Protein AF-A0A523VH81-F1 (afdb_monomer_lite)

Secondary structure (DSSP, 8-state):
--HHHHHHHHGGG--SSS-HHHHHHHHHHHHHHTT-EEEEEEEPPPEEEEETTEEEEEEEEEEEEEEEHHHHHHHHHHHHTSS-TTEEEEEEEEEEPPP----TT-------------PPPEEEEEEEEEEEEEPPPTT--S---------HHHHHHHHHHHHHHHHHTT-HHHHHHHHHHHHHH-TT-THHHHHHHHHHHHHHHHHHHTT-HHHHHHHHHHHHHH-TT-HHHHHHHHHHHHHS--------PPPPPPP-----PPPPPP-------

Sequence (277 aa):
ATLEAELLAAQLAFPSEVDSTEVLAHVVATAAVNRVNLRQVQAQEPITTEVGNGTYLVLPYEVEVEGELEALASFLVDLEAGPISTLTLDEISIMALPTPTPDAEATVAANTAPTILVDPVLYRVSLELTVFVRQAEPGDTEPTPGGTSISPAERASQLRELLEEARQEDDWERAISILLVLRQIDPADDTLDDQLLEAYLLQAARRFAASQYDQAAADYRAALALDPDNAEAIAALGSMNALTPTATPRSTRTPTPTPSGAWATPSPWPFYMRVRA

Foldseek 3Di:
DVVVVVVVVVQVPDDDDPRPNNLVVLLVVLCVVLVKAWDDKAWDDWDWDDDPNFIKTKIKIKTKIKDFPVSVVSSVVPSCVDPQVQKDKADKDKAWDPDPPPPPPPDDDDDDPDDPDDDGTMMMIIIMIIGIDTDDDPPPPPVPPPVPVQPLVNVLVVLVVVLVVCVVVLVLVSNLVSLVVNCVSCVPPPVSLVSNLVSLLSVLVVCVVVVVLVVSLVSLVVSCVSPVVPPSSVVSNVVSCVVPVPPPPPPDDPPDDDDDDDDDDDDDDDDDDDDDD

pLDDT: mean 78.36, std 18.77, range [37.56, 98.5]

Radius of gyration: 24.35 Å; chains: 1; bounding box: 70×46×62 Å

Structure (mmCIF, N/CA/C/O backbone):
data_AF-A0A523VH81-F1
#
_entry.id   AF-A0A523VH81-F1
#
loop_
_atom_site.group_PDB
_atom_site.id
_atom_site.type_symbol
_atom_site.label_atom_id
_atom_site.label_alt_id
_atom_site.label_comp_id
_atom_site.label_asym_id
_atom_site.label_entity_id
_atom_site.label_seq_id
_atom_site.pdbx_PDB_ins_code
_atom_site.Cartn_x
_atom_site.Cartn_y
_atom_site.Cartn_z
_atom_site.occupancy
_atom_site.B_iso_or_equiv
_atom_site.auth_seq_id
_atom_site.auth_comp_id
_atom_site.auth_asym_id
_atom_site.auth_atom_id
_atom_site.pdbx_PDB_model_num
ATOM 1 N N . ALA A 1 1 ? -13.552 -8.590 -7.908 1.00 45.53 1 ALA A N 1
ATOM 2 C CA . ALA A 1 1 ? -13.648 -9.611 -8.972 1.00 45.53 1 ALA A CA 1
ATOM 3 C C . ALA A 1 1 ? -13.776 -9.009 -10.379 1.00 45.53 1 ALA A C 1
ATOM 5 O O . ALA A 1 1 ? -13.294 -9.629 -11.309 1.00 45.53 1 ALA A O 1
ATOM 6 N N . THR A 1 2 ? -14.379 -7.827 -10.570 1.00 49.56 2 THR A N 1
ATOM 7 C CA . THR A 1 2 ? -14.478 -7.158 -11.890 1.00 49.56 2 THR A CA 1
ATOM 8 C C . THR A 1 2 ? -13.273 -6.273 -12.235 1.00 49.56 2 THR A C 1
ATOM 10 O O . THR A 1 2 ? -12.800 -6.332 -13.361 1.00 49.56 2 THR A O 1
ATOM 13 N N . LEU A 1 3 ? -12.714 -5.546 -11.260 1.00 37.56 3 LEU A N 1
ATOM 14 C CA . LEU A 1 3 ? -11.592 -4.615 -11.480 1.00 37.56 3 LEU A CA 1
ATOM 15 C C . LEU A 1 3 ? -10.297 -5.313 -11.944 1.00 37.56 3 LEU A C 1
ATOM 17 O O . LEU A 1 3 ? -9.577 -4.818 -12.795 1.00 37.56 3 LEU A O 1
ATOM 21 N N . GLU A 1 4 ? -10.026 -6.497 -11.398 1.00 39.34 4 GLU A N 1
ATOM 22 C CA . GLU A 1 4 ? -8.821 -7.293 -11.669 1.00 39.34 4 GLU A CA 1
ATOM 23 C C . GLU A 1 4 ? -8.806 -7.867 -13.098 1.00 39.34 4 GLU A C 1
ATOM 25 O O . GLU A 1 4 ? -7.764 -7.933 -13.744 1.00 39.34 4 GLU A O 1
ATOM 30 N N . ALA A 1 5 ? -9.984 -8.217 -13.628 1.00 41.03 5 ALA A N 1
ATOM 31 C CA . ALA A 1 5 ? -10.142 -8.681 -15.004 1.00 41.03 5 ALA A CA 1
ATOM 32 C C . ALA A 1 5 ? -10.022 -7.534 -16.026 1.00 41.03 5 ALA A C 1
ATOM 34 O O . ALA A 1 5 ? -9.506 -7.747 -17.122 1.00 41.03 5 ALA A O 1
ATOM 35 N N . GLU A 1 6 ? -10.464 -6.323 -15.671 1.00 42.38 6 GLU A N 1
ATOM 36 C CA . GLU A 1 6 ? -10.280 -5.116 -16.491 1.00 42.38 6 GLU A CA 1
ATOM 37 C C . GLU A 1 6 ? -8.814 -4.649 -16.492 1.00 42.38 6 GLU A C 1
ATOM 39 O O . GLU A 1 6 ? -8.292 -4.273 -17.542 1.00 42.38 6 GLU A O 1
ATOM 44 N N . LEU A 1 7 ? -8.115 -4.797 -15.360 1.00 42.94 7 LEU A N 1
ATOM 45 C CA . LEU A 1 7 ? -6.666 -4.590 -15.233 1.00 42.94 7 LEU A CA 1
ATOM 46 C C . LEU A 1 7 ? -5.870 -5.503 -16.180 1.00 42.94 7 LEU A C 1
ATOM 48 O O . LEU A 1 7 ? -5.008 -5.033 -16.920 1.00 42.94 7 LEU A O 1
ATOM 52 N N . LEU A 1 8 ? -6.215 -6.792 -16.219 1.00 43.09 8 LEU A N 1
ATOM 53 C CA . LEU A 1 8 ? -5.608 -7.784 -17.118 1.00 43.09 8 LEU A CA 1
ATOM 54 C C . LEU A 1 8 ? -5.864 -7.498 -18.607 1.00 43.09 8 LEU A C 1
ATOM 56 O O . LEU A 1 8 ? -5.034 -7.821 -19.455 1.00 43.09 8 LEU A O 1
ATOM 60 N N . ALA A 1 9 ? -7.003 -6.888 -18.945 1.00 44.34 9 ALA A N 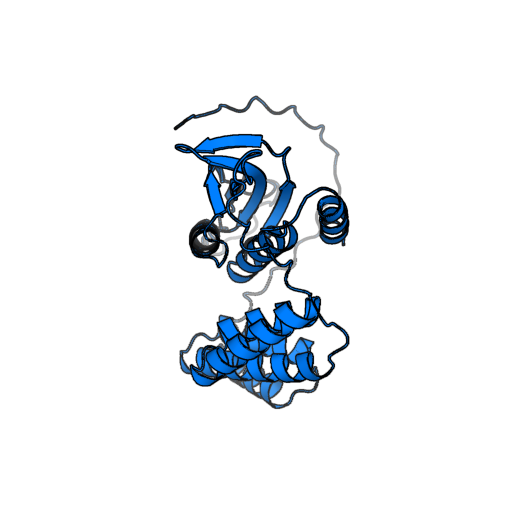1
ATOM 61 C CA . ALA A 1 9 ? -7.310 -6.496 -20.318 1.00 44.34 9 ALA A CA 1
ATOM 62 C C . ALA A 1 9 ? -6.516 -5.252 -20.760 1.00 44.34 9 ALA A C 1
ATOM 64 O O . ALA A 1 9 ? -6.070 -5.194 -21.907 1.00 44.34 9 ALA A O 1
ATOM 65 N N . ALA A 1 10 ? -6.291 -4.293 -19.855 1.00 41.06 10 ALA A N 1
ATOM 66 C CA . ALA A 1 10 ? -5.472 -3.106 -20.112 1.00 41.06 10 ALA A CA 1
ATOM 67 C C . ALA A 1 10 ? -3.975 -3.443 -20.297 1.00 41.06 10 ALA A C 1
ATOM 69 O O . ALA A 1 10 ? -3.299 -2.811 -21.109 1.00 41.06 10 ALA A O 1
ATOM 70 N N . GLN A 1 11 ? -3.482 -4.492 -19.626 1.00 41.00 11 GLN A N 1
ATOM 71 C CA . GLN A 1 11 ? -2.094 -4.980 -19.717 1.00 41.00 11 GLN A CA 1
ATOM 72 C C . GLN A 1 11 ? -1.653 -5.411 -21.124 1.00 41.00 11 GLN A C 1
ATOM 74 O O . GLN A 1 11 ? -0.472 -5.340 -21.452 1.00 41.00 11 GLN A O 1
ATOM 79 N N . LEU A 1 12 ? -2.575 -5.863 -21.977 1.00 40.84 12 LEU A N 1
ATOM 80 C CA . LEU A 1 12 ? -2.236 -6.387 -23.307 1.00 40.84 12 LEU A CA 1
ATOM 81 C C . LEU A 1 12 ? -1.979 -5.294 -24.362 1.00 40.84 12 LEU A C 1
ATOM 83 O O . LEU A 1 12 ? -1.610 -5.628 -25.490 1.00 40.84 12 LEU A O 1
ATOM 87 N N . ALA A 1 13 ? -2.184 -4.013 -24.034 1.00 40.94 13 ALA A N 1
ATOM 88 C CA . ALA A 1 13 ? -2.254 -2.937 -25.021 1.00 40.94 13 ALA A CA 1
ATOM 89 C C . ALA A 1 13 ? -1.017 -2.018 -25.125 1.00 40.94 13 ALA A C 1
ATOM 91 O O . ALA A 1 13 ? -0.975 -1.235 -26.075 1.00 40.94 13 ALA A O 1
ATOM 92 N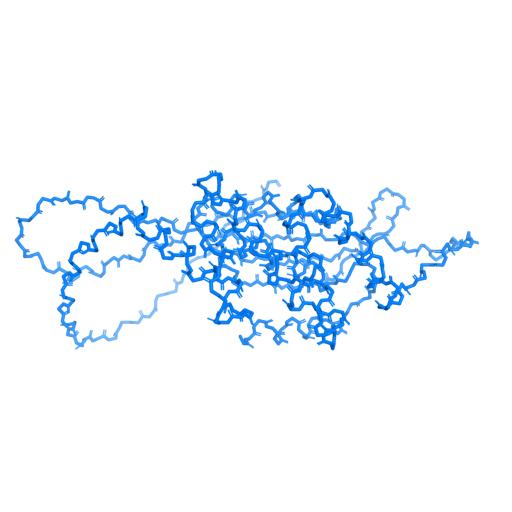 N . PHE A 1 14 ? -0.008 -2.086 -24.238 1.00 42.81 14 PHE A N 1
ATOM 93 C CA . PHE A 1 14 ? 1.003 -1.010 -24.157 1.00 42.81 14 PHE A CA 1
ATOM 94 C C . PHE A 1 14 ? 2.483 -1.449 -24.092 1.00 42.81 14 PHE A C 1
ATOM 96 O O . PHE A 1 14 ? 2.788 -2.479 -23.490 1.00 42.81 14 PHE A O 1
ATOM 103 N N . PRO A 1 15 ? 3.422 -0.685 -24.707 1.00 40.91 15 PRO A N 1
ATOM 104 C CA . PRO A 1 15 ? 4.850 -0.992 -24.715 1.00 40.91 15 PRO A CA 1
ATOM 105 C C . PRO A 1 15 ? 5.602 -0.470 -23.481 1.00 40.91 15 PRO A C 1
ATOM 107 O O . PRO A 1 15 ? 5.220 0.502 -22.836 1.00 40.91 15 PRO A O 1
ATOM 110 N N . SER A 1 16 ? 6.709 -1.158 -23.214 1.00 51.91 16 SER A N 1
ATOM 111 C CA . SER A 1 16 ? 7.554 -1.158 -22.023 1.00 51.91 16 SER A CA 1
ATOM 112 C C . SER A 1 16 ? 8.447 0.074 -21.857 1.00 51.91 16 SER A C 1
ATOM 114 O O . SER A 1 16 ? 9.311 0.304 -22.699 1.00 51.91 16 SER A O 1
ATOM 116 N N . GLU A 1 17 ? 8.307 0.766 -20.725 1.00 52.50 17 GLU A N 1
ATOM 117 C CA . GLU A 1 17 ? 9.435 1.222 -19.883 1.00 52.50 17 GLU A CA 1
ATOM 118 C C . GLU A 1 17 ? 8.931 1.718 -18.514 1.00 52.50 17 GLU A C 1
ATOM 120 O O . GLU A 1 17 ? 9.578 1.471 -17.503 1.00 52.50 17 GLU A O 1
ATOM 125 N N . VAL A 1 18 ? 7.709 2.261 -18.458 1.00 55.28 18 VAL A N 1
ATOM 126 C CA . VAL A 1 18 ? 6.882 2.294 -17.240 1.00 55.28 18 VAL A CA 1
ATOM 127 C C . VAL A 1 18 ? 5.748 1.304 -17.462 1.00 55.28 18 VAL A C 1
ATOM 129 O O . VAL A 1 18 ? 4.919 1.498 -18.352 1.00 55.28 18 VAL A O 1
ATOM 132 N N . ASP A 1 19 ? 5.751 0.194 -16.728 1.00 69.81 19 ASP A N 1
ATOM 133 C CA . ASP A 1 19 ? 4.690 -0.800 -16.854 1.00 69.81 19 ASP A CA 1
ATOM 134 C C . ASP A 1 19 ? 3.388 -0.150 -16.373 1.00 69.81 19 ASP A C 1
ATOM 136 O O . ASP A 1 19 ? 3.299 0.296 -15.231 1.00 69.81 19 ASP A O 1
ATOM 140 N N . SER A 1 20 ? 2.372 -0.069 -17.234 1.00 69.88 20 SER A N 1
ATOM 141 C CA . SER A 1 20 ? 1.024 0.373 -16.839 1.00 69.88 20 SER A CA 1
ATOM 142 C C . SER A 1 20 ? 0.532 -0.347 -15.573 1.00 69.88 20 SER A C 1
ATOM 144 O O . SER A 1 20 ? -0.183 0.236 -14.761 1.00 69.88 20 SER A O 1
ATOM 146 N N . THR A 1 21 ? 1.004 -1.577 -15.345 1.00 72.25 21 THR A N 1
ATOM 147 C CA . THR A 1 21 ? 0.774 -2.349 -14.123 1.00 72.25 21 THR A CA 1
ATOM 148 C C . THR A 1 21 ? 1.324 -1.663 -12.875 1.00 72.25 21 THR A C 1
ATOM 150 O O . THR A 1 21 ? 0.666 -1.684 -11.844 1.00 72.25 21 THR A O 1
ATOM 153 N N . GLU A 1 22 ? 2.493 -1.031 -12.950 1.00 78.81 22 GLU A N 1
ATOM 154 C CA . GLU A 1 22 ? 3.133 -0.348 -11.821 1.00 78.81 22 GLU A CA 1
ATOM 155 C C . GLU A 1 22 ? 2.378 0.928 -11.438 1.00 78.81 22 GLU A C 1
ATOM 157 O O . GLU A 1 22 ? 2.130 1.164 -10.258 1.00 78.81 22 GLU A O 1
ATOM 162 N N . VAL A 1 23 ? 1.910 1.692 -12.433 1.00 85.25 23 VAL A N 1
ATOM 163 C CA . VAL A 1 23 ? 1.041 2.866 -12.224 1.00 85.25 23 VAL A CA 1
ATOM 164 C C . VAL A 1 23 ? -0.263 2.456 -11.555 1.00 85.25 23 VAL A C 1
ATOM 166 O O . VAL A 1 23 ? -0.650 3.032 -10.539 1.00 85.25 23 VAL A O 1
ATOM 169 N N . LEU A 1 24 ? -0.924 1.429 -12.087 1.00 86.19 24 LEU A N 1
ATOM 170 C CA . LEU A 1 24 ? -2.184 0.940 -11.536 1.00 86.19 24 LEU A CA 1
ATOM 171 C C . LEU A 1 24 ? -2.000 0.346 -10.134 1.00 86.19 24 LEU A C 1
ATOM 173 O O . LEU A 1 24 ? -2.801 0.631 -9.245 1.00 86.19 24 LEU A O 1
ATOM 177 N N . ALA A 1 25 ? -0.943 -0.439 -9.917 1.00 84.50 25 ALA A N 1
ATOM 178 C CA . ALA A 1 25 ? -0.620 -1.008 -8.614 1.00 84.50 25 ALA A CA 1
ATOM 179 C C . ALA A 1 25 ? -0.363 0.090 -7.578 1.00 84.50 25 ALA A C 1
ATOM 181 O O . ALA A 1 25 ? -0.883 -0.002 -6.467 1.00 84.50 25 ALA A O 1
ATOM 182 N N . HIS A 1 26 ? 0.360 1.148 -7.958 1.00 88.88 26 HIS A N 1
ATOM 183 C CA . HIS A 1 26 ? 0.592 2.310 -7.103 1.00 88.88 26 HIS A CA 1
ATOM 184 C C . HIS A 1 26 ? -0.718 3.026 -6.755 1.00 88.88 26 HIS A C 1
ATOM 186 O O . HIS A 1 26 ? -1.027 3.179 -5.578 1.00 88.88 26 HIS A O 1
ATOM 192 N N . VAL A 1 27 ? -1.557 3.358 -7.744 1.00 92.25 27 VAL A N 1
ATOM 193 C CA . VAL A 1 27 ? -2.872 3.996 -7.512 1.00 92.25 27 VAL A CA 1
ATOM 194 C C . VAL A 1 27 ? -3.738 3.172 -6.552 1.00 92.25 27 VAL A C 1
ATOM 196 O O . VAL A 1 27 ? -4.328 3.717 -5.616 1.00 92.25 27 VAL A O 1
ATOM 199 N N . VAL A 1 28 ? -3.805 1.853 -6.758 1.00 91.31 28 VAL A N 1
ATOM 200 C CA . VAL A 1 28 ? -4.593 0.936 -5.920 1.00 91.31 28 VAL A CA 1
ATOM 201 C C . VAL A 1 28 ? -4.021 0.844 -4.502 1.00 91.31 28 VAL A C 1
ATOM 203 O O . VAL A 1 28 ? -4.785 0.905 -3.534 1.00 91.31 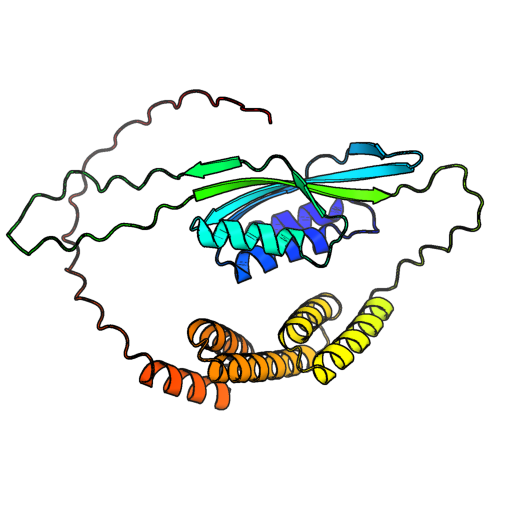28 VAL A O 1
ATOM 206 N N . ALA A 1 29 ? -2.699 0.721 -4.361 1.00 84.19 29 ALA A N 1
ATOM 207 C CA . ALA A 1 29 ? -2.034 0.653 -3.063 1.00 84.19 29 ALA A CA 1
ATOM 208 C C . ALA A 1 29 ? -2.235 1.951 -2.267 1.00 84.19 29 ALA A C 1
ATOM 210 O O . ALA A 1 29 ? -2.674 1.902 -1.114 1.00 84.19 29 ALA A O 1
ATOM 211 N N . THR A 1 30 ? -2.022 3.108 -2.898 1.00 91.06 30 THR A N 1
ATOM 212 C CA . THR A 1 30 ? -2.221 4.420 -2.271 1.00 91.06 30 THR A CA 1
ATOM 213 C C . THR A 1 30 ? -3.676 4.633 -1.863 1.00 91.06 30 THR A C 1
ATOM 215 O O . THR A 1 30 ? -3.939 5.157 -0.776 1.00 91.06 30 THR A O 1
ATOM 218 N N . ALA A 1 31 ? -4.635 4.177 -2.679 1.00 93.19 31 ALA A N 1
ATOM 219 C CA . ALA A 1 31 ? -6.053 4.241 -2.340 1.00 93.19 31 ALA A CA 1
ATOM 220 C C . ALA A 1 31 ? -6.382 3.430 -1.073 1.00 93.19 31 ALA A C 1
ATOM 222 O O . ALA A 1 31 ? -7.083 3.914 -0.179 1.00 93.19 31 ALA A O 1
ATOM 223 N N . ALA A 1 32 ? -5.830 2.217 -0.967 1.00 85.25 32 ALA A N 1
ATOM 224 C CA . ALA A 1 32 ? -6.029 1.339 0.181 1.00 85.25 32 ALA A CA 1
ATOM 225 C C . ALA A 1 32 ? -5.430 1.919 1.475 1.00 85.25 32 ALA A C 1
ATOM 227 O O . ALA A 1 32 ? -6.112 1.935 2.505 1.00 85.25 32 ALA A O 1
ATOM 228 N N . VAL A 1 33 ? -4.198 2.441 1.419 1.00 87.69 33 VAL A N 1
ATOM 229 C CA . VAL A 1 33 ? -3.520 3.078 2.567 1.00 87.69 33 VAL A CA 1
ATOM 230 C C . VAL A 1 33 ? -4.332 4.261 3.095 1.00 87.69 33 VAL A C 1
ATOM 232 O O . VAL A 1 33 ? -4.550 4.380 4.303 1.00 87.69 33 VAL A O 1
ATOM 235 N N . ASN A 1 34 ? -4.863 5.079 2.186 1.00 92.00 34 ASN A N 1
ATOM 236 C CA . ASN A 1 34 ? -5.632 6.275 2.520 1.00 92.00 34 ASN A CA 1
ATOM 237 C C . ASN A 1 34 ? -7.117 6.009 2.800 1.00 92.00 34 ASN A C 1
ATOM 239 O O . ASN A 1 34 ? -7.864 6.944 3.078 1.00 92.00 34 ASN A O 1
ATOM 243 N N . ARG A 1 35 ? -7.561 4.744 2.772 1.00 93.44 35 ARG A N 1
ATOM 244 C CA . ARG A 1 35 ? -8.964 4.343 2.994 1.00 93.44 35 ARG A CA 1
ATOM 245 C C . ARG A 1 35 ? -9.947 5.050 2.050 1.00 93.44 35 ARG A C 1
ATOM 247 O O . ARG A 1 35 ? -11.091 5.313 2.429 1.00 93.44 35 ARG A O 1
ATOM 254 N N . VAL A 1 36 ? -9.518 5.342 0.824 1.00 94.88 36 VAL A N 1
ATOM 255 C CA . VAL A 1 36 ? -10.393 5.867 -0.229 1.00 94.88 36 VAL A CA 1
ATOM 256 C C . VAL A 1 36 ? -10.891 4.717 -1.103 1.00 94.88 36 VAL A C 1
ATOM 258 O O . VAL A 1 36 ? -10.175 3.763 -1.402 1.00 94.88 36 VAL A O 1
ATOM 261 N N . ASN A 1 37 ? -12.156 4.782 -1.502 1.00 90.06 37 ASN A N 1
ATOM 262 C CA . ASN A 1 37 ? -12.775 3.792 -2.369 1.00 90.06 37 ASN A CA 1
ATOM 263 C C . ASN A 1 37 ? -12.486 4.134 -3.825 1.00 90.06 37 ASN A C 1
ATOM 265 O O . ASN A 1 37 ? -13.051 5.081 -4.369 1.00 90.06 37 ASN A O 1
ATOM 269 N N . LEU A 1 38 ? -11.651 3.328 -4.471 1.00 93.62 38 LEU A N 1
ATOM 270 C CA . LEU A 1 38 ? -11.413 3.414 -5.905 1.00 93.62 38 LEU A CA 1
ATOM 271 C C . LEU A 1 38 ? -12.664 2.952 -6.668 1.00 93.62 38 LEU A C 1
ATOM 273 O O . LEU A 1 38 ? -13.097 1.805 -6.537 1.00 93.62 38 LEU A O 1
ATOM 277 N N . ARG A 1 39 ? -13.275 3.858 -7.432 1.00 92.19 39 ARG A N 1
ATOM 278 C CA . ARG A 1 39 ? -14.479 3.593 -8.232 1.00 92.19 39 ARG A CA 1
ATOM 279 C C . ARG A 1 39 ? -14.134 3.132 -9.633 1.00 92.19 39 ARG A C 1
ATOM 281 O O . ARG A 1 39 ? -14.724 2.164 -10.107 1.00 92.19 39 ARG A O 1
ATOM 288 N N . GLN A 1 40 ? -13.200 3.827 -10.265 1.00 90.12 40 GLN A N 1
ATOM 289 C CA . GLN A 1 40 ? -12.829 3.600 -11.650 1.00 90.12 40 GLN A CA 1
ATOM 290 C C . GLN A 1 40 ? -11.371 3.989 -11.851 1.00 90.12 40 GLN A C 1
ATOM 292 O O . GLN A 1 40 ? -10.907 4.983 -11.297 1.00 90.12 40 GLN A O 1
ATOM 297 N N . VAL A 1 41 ? -10.667 3.197 -12.653 1.00 90.88 41 VAL A N 1
ATOM 298 C CA . VAL A 1 41 ? -9.391 3.582 -13.252 1.00 90.88 41 VAL A CA 1
ATOM 299 C C . VAL A 1 41 ? -9.446 3.166 -14.706 1.00 90.88 41 VAL A C 1
ATOM 301 O O . VAL A 1 41 ? -9.598 1.980 -15.001 1.00 90.88 41 VAL A O 1
ATOM 304 N N . GLN A 1 42 ? -9.361 4.131 -15.610 1.00 87.75 42 GLN A N 1
ATOM 305 C CA . GLN A 1 42 ? -9.483 3.891 -17.038 1.00 87.75 42 GLN A CA 1
ATOM 306 C C . GLN A 1 42 ? -8.301 4.503 -17.778 1.00 87.75 42 GLN A C 1
ATOM 308 O O . GLN A 1 42 ? -8.113 5.714 -17.766 1.00 87.75 42 GLN A O 1
ATOM 313 N N . ALA A 1 43 ? -7.519 3.663 -18.455 1.00 85.50 43 ALA A N 1
ATOM 314 C CA . ALA A 1 43 ? -6.502 4.138 -19.383 1.00 85.50 43 ALA A CA 1
ATOM 315 C C . ALA A 1 43 ? -7.167 4.797 -20.603 1.00 85.50 43 ALA A C 1
ATOM 317 O O . ALA A 1 43 ? -8.126 4.258 -21.164 1.00 85.50 43 ALA A O 1
ATOM 318 N N . GLN A 1 44 ? -6.643 5.948 -21.008 1.00 88.94 44 GLN A N 1
ATOM 319 C CA . GLN A 1 44 ? -7.045 6.675 -22.209 1.00 88.94 44 GLN A CA 1
ATOM 320 C C . GLN A 1 44 ? -6.086 6.366 -23.368 1.00 88.94 44 GLN A C 1
ATOM 322 O O . GLN A 1 44 ? -5.047 5.724 -23.191 1.00 88.94 44 GLN A O 1
ATOM 327 N N . GLU A 1 45 ? -6.436 6.804 -24.581 1.00 84.69 45 GLU A N 1
ATOM 328 C CA . GLU A 1 45 ? -5.542 6.652 -25.733 1.00 84.69 45 GLU A CA 1
ATOM 329 C C . GLU A 1 45 ? -4.221 7.407 -25.492 1.00 84.69 45 GLU A C 1
ATOM 331 O O . GLU A 1 45 ? -4.252 8.588 -25.134 1.00 84.69 45 GLU A O 1
ATOM 336 N N . PRO A 1 46 ? -3.056 6.761 -25.701 1.00 84.62 46 PRO A N 1
ATOM 337 C CA . PRO A 1 46 ? -1.775 7.432 -25.582 1.00 84.62 46 PRO A CA 1
ATOM 338 C C . PRO A 1 46 ? -1.672 8.599 -26.552 1.00 84.62 46 PRO A C 1
ATOM 340 O O . PRO A 1 46 ? -2.006 8.475 -27.734 1.00 84.62 46 PRO A O 1
ATOM 343 N N . ILE A 1 47 ? -1.127 9.708 -26.072 1.00 87.69 47 ILE A N 1
ATOM 344 C CA . ILE A 1 47 ? -0.867 10.885 -26.896 1.00 87.69 47 ILE A CA 1
ATOM 345 C C . ILE A 1 47 ? 0.630 11.141 -26.962 1.00 87.69 47 ILE A C 1
ATOM 347 O O . ILE A 1 47 ? 1.355 10.986 -25.987 1.00 87.69 47 ILE A O 1
ATOM 351 N N . THR A 1 48 ? 1.115 11.533 -28.131 1.00 86.19 48 THR A N 1
ATOM 352 C CA . THR A 1 48 ? 2.503 11.962 -28.288 1.00 86.19 48 THR A CA 1
ATOM 353 C C . THR A 1 48 ? 2.574 13.471 -28.106 1.00 86.19 48 THR A C 1
ATOM 355 O O . THR A 1 48 ? 1.821 14.203 -28.748 1.00 86.19 48 THR A O 1
ATOM 358 N N . THR A 1 49 ? 3.473 13.943 -27.248 1.00 82.19 49 THR A N 1
ATOM 359 C CA . THR A 1 49 ? 3.705 15.373 -27.021 1.00 82.19 49 THR A CA 1
ATOM 360 C C . THR A 1 49 ? 5.188 15.709 -27.127 1.00 82.19 49 THR A C 1
ATOM 362 O O . THR A 1 49 ? 6.046 14.890 -26.798 1.00 82.19 49 THR A O 1
ATOM 365 N N . GLU A 1 50 ? 5.500 16.918 -27.581 1.00 80.38 50 GLU A N 1
ATOM 366 C CA . GLU A 1 50 ? 6.868 17.432 -27.609 1.00 80.38 50 GLU A CA 1
ATOM 367 C C . GLU A 1 50 ? 7.108 18.304 -26.372 1.00 80.38 50 GLU A C 1
ATOM 369 O O . GLU A 1 50 ? 6.430 19.313 -26.166 1.00 80.38 50 GLU A O 1
ATOM 374 N N . VAL A 1 51 ? 8.085 17.926 -25.545 1.00 71.75 51 VAL A N 1
ATOM 375 C CA . VAL A 1 51 ? 8.532 18.730 -24.397 1.00 71.75 51 VAL A CA 1
ATOM 376 C C . VAL A 1 51 ? 9.993 19.105 -24.615 1.00 71.75 51 VAL A C 1
ATOM 378 O O . VAL A 1 51 ? 10.899 18.273 -24.527 1.00 71.75 51 VAL A O 1
ATOM 381 N N . GLY A 1 52 ? 10.234 20.380 -24.926 1.00 81.88 52 GLY A N 1
ATOM 382 C CA . GLY A 1 52 ? 11.556 20.854 -25.336 1.00 81.88 52 GLY A CA 1
ATOM 383 C C . GLY A 1 52 ? 11.958 20.263 -26.688 1.00 81.88 52 GLY A C 1
ATOM 384 O O . GLY A 1 52 ? 11.264 20.477 -27.673 1.00 81.88 52 GLY A O 1
ATOM 385 N N . ASN A 1 53 ? 13.070 19.523 -26.718 1.00 77.56 53 ASN A N 1
ATOM 386 C CA . ASN A 1 53 ? 13.560 18.823 -27.914 1.00 77.56 53 ASN A CA 1
ATOM 387 C C . ASN A 1 53 ? 13.274 17.310 -27.864 1.00 77.56 53 ASN A C 1
ATOM 389 O O . ASN A 1 53 ? 13.896 16.560 -28.600 1.00 77.56 53 ASN A O 1
ATOM 393 N N . GLY A 1 54 ? 12.446 16.842 -26.927 1.00 69.50 54 GLY A N 1
ATOM 394 C CA . GLY A 1 54 ? 12.136 15.423 -26.770 1.00 69.50 54 GLY A CA 1
ATOM 395 C C . GLY A 1 54 ? 10.695 15.127 -27.152 1.00 69.50 54 GLY A C 1
ATOM 396 O O . GLY A 1 54 ? 9.787 15.868 -26.774 1.00 69.50 54 GLY A O 1
ATOM 397 N N . THR A 1 55 ? 10.490 14.015 -27.852 1.00 73.75 55 THR A N 1
ATOM 398 C CA . THR A 1 55 ? 9.162 13.436 -28.064 1.00 73.75 55 THR A CA 1
ATOM 399 C C . THR A 1 55 ? 8.837 12.495 -26.906 1.00 73.75 55 THR A C 1
ATOM 401 O O . THR A 1 55 ? 9.626 11.607 -26.578 1.00 73.75 55 THR A O 1
ATOM 404 N N . TYR A 1 56 ? 7.680 12.678 -26.281 1.00 76.06 56 TYR A N 1
ATOM 405 C CA . TYR A 1 56 ? 7.201 11.857 -25.175 1.00 76.06 56 TYR A CA 1
ATOM 406 C C . TYR A 1 56 ? 5.894 11.179 -25.565 1.00 76.06 56 TYR A C 1
ATOM 408 O O . TYR A 1 56 ? 5.000 11.806 -26.130 1.00 76.06 56 TYR A O 1
ATOM 416 N N . LEU A 1 57 ? 5.784 9.896 -25.244 1.00 81.38 57 LEU A N 1
ATOM 417 C CA . LEU A 1 57 ? 4.519 9.192 -25.178 1.00 81.38 57 LEU A CA 1
ATOM 418 C C . LEU A 1 57 ? 3.913 9.455 -23.805 1.00 81.38 57 LEU A C 1
ATOM 420 O O . LEU A 1 57 ? 4.528 9.193 -22.775 1.00 81.38 57 LEU A O 1
ATOM 424 N N . VAL A 1 58 ? 2.710 9.987 -23.808 1.00 85.12 58 VAL A N 1
ATOM 425 C CA . VAL A 1 58 ? 1.953 10.319 -22.618 1.00 85.12 58 VAL A CA 1
ATOM 426 C C . VAL A 1 58 ? 0.835 9.304 -22.482 1.00 85.12 58 VAL A C 1
ATOM 428 O O . VAL A 1 58 ? 0.082 9.091 -23.434 1.00 85.12 58 VAL A O 1
ATOM 431 N N . LEU A 1 59 ? 0.742 8.672 -21.316 1.00 87.38 59 LEU A N 1
ATOM 432 C CA . LEU A 1 59 ? -0.298 7.699 -20.986 1.00 87.38 59 LEU A CA 1
ATOM 433 C C . LEU A 1 59 ? -1.268 8.352 -19.992 1.00 87.38 59 LEU A C 1
ATOM 435 O O . LEU A 1 59 ? -0.914 8.454 -18.814 1.00 87.38 59 LEU A O 1
ATOM 439 N N . PRO A 1 60 ? -2.443 8.829 -20.442 1.00 89.50 60 PRO A N 1
ATOM 440 C CA . PRO A 1 60 ? -3.433 9.414 -19.555 1.00 89.50 60 PRO A CA 1
ATOM 441 C C . PRO A 1 60 ? -4.268 8.309 -18.895 1.00 89.50 60 PRO A C 1
ATOM 443 O O . PRO A 1 60 ? -4.654 7.338 -19.551 1.00 89.50 60 PRO A O 1
ATOM 446 N N . TYR A 1 61 ? -4.599 8.468 -17.618 1.00 91.06 61 TYR A N 1
ATOM 447 C CA . TYR A 1 61 ? -5.552 7.620 -16.907 1.00 91.06 61 TYR A CA 1
ATOM 448 C C . TYR A 1 61 ? -6.601 8.484 -16.228 1.00 91.06 61 TYR A C 1
ATOM 450 O O . TYR A 1 61 ? -6.270 9.414 -15.509 1.00 91.06 61 TYR A O 1
ATOM 458 N N . GLU A 1 62 ? -7.865 8.139 -16.391 1.00 92.94 62 GLU A N 1
ATOM 459 C CA . GLU A 1 62 ? -8.956 8.735 -15.634 1.00 92.94 62 GLU A CA 1
ATOM 460 C C . GLU A 1 62 ? -9.176 7.915 -14.362 1.00 92.94 62 GLU A C 1
ATOM 462 O O . GLU A 1 62 ? -9.422 6.706 -14.428 1.00 92.94 62 GLU A O 1
ATOM 467 N N . VAL A 1 63 ? -9.060 8.558 -13.201 1.00 92.94 63 VAL A N 1
ATOM 468 C CA . VAL A 1 63 ? -9.230 7.914 -11.896 1.00 92.94 63 VAL A CA 1
ATOM 469 C C . VAL A 1 63 ? -10.371 8.564 -11.136 1.00 92.94 63 VAL A C 1
ATOM 471 O O . VAL A 1 63 ? -10.353 9.763 -10.869 1.00 92.94 63 VAL A O 1
ATOM 474 N N . GLU A 1 64 ? -11.346 7.749 -10.736 1.00 94.81 64 GLU A N 1
ATOM 475 C CA . GLU A 1 64 ? -12.402 8.145 -9.811 1.00 94.81 64 GLU A CA 1
ATOM 476 C C . GLU A 1 64 ? -12.197 7.481 -8.447 1.00 94.81 64 GLU A C 1
ATOM 478 O O . GLU A 1 64 ? -12.174 6.251 -8.332 1.00 94.81 64 GLU A O 1
ATOM 483 N N . VAL A 1 65 ? -12.120 8.293 -7.395 1.00 95.50 65 VAL A N 1
ATOM 484 C CA . VAL A 1 65 ? -12.051 7.849 -5.996 1.00 95.50 65 VAL A CA 1
ATOM 485 C C . VAL A 1 65 ? -13.137 8.514 -5.158 1.00 95.50 65 VAL A C 1
ATOM 487 O O . VAL A 1 65 ? -13.573 9.631 -5.434 1.00 95.50 65 VAL A O 1
ATOM 490 N N . GLU A 1 66 ? -13.584 7.835 -4.107 1.00 95.56 66 GLU A N 1
ATOM 491 C CA . GLU A 1 66 ? -14.557 8.354 -3.149 1.00 95.56 66 GLU A CA 1
ATOM 492 C C . GLU A 1 66 ? -14.070 8.190 -1.712 1.00 95.56 66 GLU A C 1
ATOM 494 O O . GLU A 1 66 ? -13.577 7.132 -1.327 1.00 95.56 66 GLU A O 1
ATOM 499 N N . GLY A 1 67 ? -14.255 9.210 -0.882 1.00 92.69 67 GLY A N 1
ATOM 500 C CA . GLY A 1 67 ? -13.820 9.163 0.509 1.00 92.69 67 GLY A CA 1
ATOM 501 C C . GLY A 1 67 ? -14.190 10.409 1.297 1.00 92.69 67 GLY A C 1
ATOM 502 O O . GLY A 1 67 ? -14.879 11.307 0.809 1.00 92.69 67 GLY A O 1
ATOM 503 N N . GLU A 1 68 ? -13.731 10.456 2.542 1.00 92.94 68 GLU A N 1
ATOM 504 C CA . GLU A 1 68 ? -13.747 11.685 3.333 1.00 92.94 68 GLU A CA 1
ATOM 505 C C . GLU A 1 68 ? -12.735 12.686 2.758 1.00 92.94 68 GLU A C 1
ATOM 507 O O . GLU A 1 68 ? -11.715 12.292 2.194 1.00 92.94 68 GLU A O 1
ATOM 512 N N . LEU A 1 69 ? -13.001 13.989 2.898 1.00 91.19 69 LEU A N 1
ATOM 513 C CA . LEU A 1 69 ? -12.158 15.031 2.296 1.00 91.19 69 LEU A CA 1
ATOM 514 C C . LEU A 1 69 ? -10.690 14.940 2.740 1.00 91.19 69 LEU A C 1
ATOM 516 O O . LEU A 1 69 ? -9.793 15.134 1.928 1.00 91.19 69 LEU A O 1
ATOM 520 N N . GLU A 1 70 ? -10.452 14.633 4.015 1.00 89.94 70 GLU A N 1
ATOM 521 C CA . GLU A 1 70 ? -9.103 14.479 4.569 1.00 89.94 70 GLU A CA 1
ATOM 522 C C . GLU A 1 70 ? -8.382 13.263 3.971 1.00 89.94 70 GLU A C 1
ATOM 524 O O . GLU A 1 70 ? -7.251 13.387 3.513 1.00 89.94 70 GLU A O 1
ATOM 529 N N . ALA A 1 71 ? -9.069 12.121 3.872 1.00 90.56 71 ALA A N 1
ATOM 530 C CA . ALA A 1 71 ? -8.545 10.909 3.243 1.00 90.56 71 ALA A CA 1
ATOM 531 C C . ALA A 1 71 ? -8.208 11.118 1.757 1.00 90.56 71 ALA A C 1
ATOM 533 O O . ALA A 1 71 ? -7.182 10.645 1.272 1.00 90.56 71 ALA A O 1
ATOM 534 N N . LEU A 1 72 ? -9.050 11.862 1.037 1.00 92.31 72 LEU A N 1
ATOM 535 C CA . LEU A 1 72 ? -8.816 12.207 -0.365 1.00 92.31 72 LEU A CA 1
ATOM 536 C C . LEU A 1 72 ? -7.625 13.153 -0.536 1.00 92.31 72 LEU A C 1
ATOM 538 O O . LEU A 1 72 ? -6.852 12.982 -1.473 1.00 92.31 72 LEU A O 1
ATOM 542 N N . ALA A 1 73 ? -7.454 14.125 0.362 1.00 91.25 73 ALA A N 1
ATOM 543 C CA . ALA A 1 73 ? -6.297 15.013 0.330 1.00 91.25 73 ALA A CA 1
ATOM 544 C C . ALA A 1 73 ? -4.988 14.234 0.546 1.00 91.25 73 ALA A C 1
ATOM 546 O O . ALA A 1 73 ? -4.047 14.419 -0.223 1.00 91.25 73 ALA A O 1
ATOM 547 N N . SER A 1 74 ? -4.949 13.330 1.531 1.00 91.00 74 SER A N 1
ATOM 548 C CA . SER A 1 74 ? -3.783 12.471 1.776 1.00 91.00 74 SER A CA 1
ATOM 549 C C . SER A 1 74 ? -3.507 11.527 0.605 1.00 91.00 74 SER A C 1
ATOM 551 O O . SER A 1 74 ? -2.368 11.426 0.163 1.00 91.00 74 SER A O 1
ATOM 553 N N . PHE A 1 75 ? -4.555 10.935 0.017 1.00 95.00 75 PHE A N 1
ATOM 554 C CA . PHE A 1 75 ? -4.432 10.115 -1.189 1.00 95.00 75 PHE A CA 1
ATOM 555 C C . PHE A 1 75 ? -3.733 10.857 -2.332 1.00 95.00 75 PHE A C 1
ATOM 557 O O . PHE A 1 75 ? -2.833 10.294 -2.942 1.00 95.00 75 PHE A O 1
ATOM 564 N N . LEU A 1 76 ? -4.110 12.109 -2.614 1.00 93.81 76 LEU A N 1
ATOM 565 C CA . LEU A 1 76 ? -3.488 12.891 -3.689 1.00 93.81 76 LEU A CA 1
ATOM 566 C C . LEU A 1 76 ? -2.007 13.176 -3.409 1.00 93.81 76 LEU A C 1
ATOM 568 O O . LEU A 1 76 ? -1.180 13.017 -4.303 1.00 93.81 76 LEU A O 1
ATOM 572 N N . VAL A 1 77 ? -1.674 13.550 -2.170 1.00 91.81 77 VAL A N 1
ATOM 573 C CA . VAL A 1 77 ? -0.287 13.823 -1.761 1.00 91.81 77 VAL A CA 1
ATOM 574 C C . VAL A 1 77 ? 0.579 12.571 -1.891 1.00 91.81 77 VAL A C 1
ATOM 576 O O . VAL A 1 77 ? 1.651 12.632 -2.488 1.00 91.81 77 VAL A O 1
ATOM 579 N N . ASP A 1 78 ? 0.109 11.431 -1.386 1.00 88.69 78 ASP A N 1
ATOM 580 C CA . ASP A 1 78 ? 0.850 10.168 -1.442 1.00 88.69 78 ASP A CA 1
ATOM 581 C C . ASP A 1 78 ? 0.940 9.614 -2.871 1.00 88.69 78 ASP A C 1
ATOM 583 O O . ASP A 1 78 ? 1.901 8.926 -3.227 1.00 88.69 78 ASP A O 1
ATOM 587 N N . LEU A 1 79 ? -0.061 9.904 -3.709 1.00 92.62 79 LEU A N 1
ATOM 588 C CA . LEU A 1 79 ? -0.066 9.479 -5.102 1.00 92.62 79 LEU A CA 1
ATOM 589 C C . LEU A 1 79 ? 1.019 10.213 -5.895 1.00 92.62 79 LEU A C 1
ATOM 591 O O . LEU A 1 79 ? 1.760 9.561 -6.630 1.00 92.62 79 LEU A O 1
ATOM 595 N N . GLU A 1 80 ? 1.149 11.527 -5.688 1.00 89.81 80 GLU A N 1
ATOM 596 C CA . GLU A 1 80 ? 2.183 12.374 -6.298 1.00 89.81 80 GLU A CA 1
ATOM 597 C C . GLU A 1 80 ? 3.583 12.112 -5.717 1.00 89.81 80 GLU A C 1
ATOM 599 O O . GLU A 1 80 ? 4.565 12.084 -6.455 1.00 89.81 80 GLU A O 1
ATOM 604 N N . ALA A 1 81 ? 3.689 11.864 -4.408 1.00 85.31 81 ALA A N 1
ATOM 605 C CA . ALA A 1 81 ? 4.956 11.566 -3.730 1.00 85.31 81 ALA A CA 1
ATOM 606 C C . ALA A 1 81 ? 5.467 10.127 -3.955 1.00 85.31 81 ALA A C 1
ATOM 608 O O . ALA A 1 81 ? 6.486 9.734 -3.382 1.00 85.31 81 ALA A O 1
ATOM 609 N N . GLY A 1 82 ? 4.749 9.333 -4.751 1.00 83.06 82 GLY A N 1
ATOM 610 C CA . GLY A 1 82 ? 5.026 7.924 -4.988 1.00 83.06 82 GLY A CA 1
ATOM 611 C C . GLY A 1 82 ? 6.331 7.621 -5.738 1.00 83.06 82 GLY A C 1
ATOM 612 O O . GLY A 1 82 ? 7.062 8.517 -6.158 1.00 83.06 82 GLY A O 1
ATOM 613 N N . PRO A 1 83 ? 6.623 6.328 -5.972 1.00 78.62 83 PRO A N 1
ATOM 614 C CA . PRO A 1 83 ? 7.852 5.892 -6.637 1.00 78.62 83 PRO A CA 1
ATOM 615 C C . PRO A 1 83 ? 7.898 6.255 -8.133 1.00 78.62 83 PRO A C 1
ATOM 617 O O . PRO A 1 83 ? 8.959 6.188 -8.754 1.00 78.62 83 PRO A O 1
ATOM 620 N N . ILE A 1 84 ? 6.765 6.650 -8.723 1.00 81.12 84 ILE A N 1
ATOM 621 C CA . ILE A 1 84 ? 6.637 6.955 -10.150 1.00 81.12 84 ILE A CA 1
ATOM 622 C C . ILE A 1 84 ? 6.836 8.457 -10.356 1.00 81.12 84 ILE A C 1
ATOM 624 O O . ILE A 1 84 ? 5.886 9.223 -10.452 1.00 81.12 84 ILE A O 1
ATOM 628 N N . SER A 1 85 ? 8.092 8.882 -10.456 1.00 72.94 85 SER A N 1
ATOM 629 C CA . SER A 1 85 ? 8.465 10.300 -10.598 1.00 72.94 85 SER A CA 1
ATOM 630 C C . SER A 1 85 ? 7.966 10.977 -11.883 1.00 72.94 85 SER A C 1
ATOM 632 O O . SER A 1 85 ? 7.984 12.201 -11.985 1.00 72.94 85 SER A O 1
ATOM 634 N N . THR A 1 86 ? 7.533 10.194 -12.874 1.00 79.56 86 THR A N 1
ATOM 635 C CA . THR A 1 86 ? 6.941 10.676 -14.132 1.00 79.56 86 THR A CA 1
ATOM 636 C C . THR A 1 86 ? 5.420 10.790 -14.080 1.00 79.56 86 THR A C 1
ATOM 638 O O . THR A 1 86 ? 4.823 11.172 -15.087 1.00 79.56 86 THR A O 1
ATOM 641 N N . LEU A 1 87 ? 4.794 10.398 -12.967 1.00 85.62 87 LEU A N 1
ATOM 642 C CA . LEU A 1 87 ? 3.361 10.528 -12.748 1.00 85.62 87 LEU A CA 1
ATOM 643 C C . LEU A 1 87 ? 3.058 11.962 -12.327 1.00 85.62 87 LEU A C 1
ATOM 645 O O . LEU A 1 87 ? 3.686 12.516 -11.430 1.00 85.62 87 LEU A O 1
ATOM 649 N N . THR A 1 88 ? 2.074 12.551 -12.984 1.00 86.69 88 THR A N 1
ATOM 650 C CA . THR A 1 88 ? 1.586 13.897 -12.687 1.00 86.69 88 THR A CA 1
ATOM 651 C C . THR A 1 88 ? 0.072 13.860 -12.537 1.00 86.69 88 THR A C 1
ATOM 653 O O . THR A 1 88 ? -0.595 13.035 -13.166 1.00 86.69 88 THR A O 1
ATOM 656 N N . LEU A 1 89 ? -0.449 14.706 -11.647 1.00 90.88 89 LEU A N 1
ATOM 657 C CA . LEU A 1 89 ? -1.878 14.859 -11.390 1.00 90.88 89 LEU A CA 1
ATOM 658 C C . LEU A 1 89 ? -2.394 16.073 -12.162 1.00 90.88 89 LEU A C 1
ATOM 660 O O . LEU A 1 89 ? -2.026 17.206 -11.852 1.00 90.88 89 LEU A O 1
ATOM 664 N N . ASP A 1 90 ? -3.280 15.833 -13.117 1.00 90.44 90 ASP A N 1
ATOM 665 C CA . ASP A 1 90 ? -3.929 16.849 -13.935 1.00 90.44 90 ASP A CA 1
ATOM 666 C C . ASP A 1 90 ? -5.451 16.871 -13.690 1.00 90.44 90 ASP A C 1
ATOM 668 O O . ASP A 1 90 ? -6.051 15.924 -13.178 1.00 90.44 90 ASP A O 1
ATOM 672 N N . GLU A 1 91 ? -6.075 18.008 -14.019 1.00 89.56 91 GLU A N 1
ATOM 673 C CA . GLU A 1 91 ? -7.533 18.235 -14.008 1.00 89.56 91 GLU A CA 1
ATOM 674 C C . GLU A 1 91 ? -8.301 17.633 -12.803 1.00 89.56 91 GLU A C 1
ATOM 676 O O . GLU A 1 91 ? -9.309 16.947 -12.954 1.00 89.56 91 GLU A O 1
ATOM 681 N N . ILE A 1 92 ? -7.868 17.934 -11.572 1.00 92.44 92 ILE A N 1
ATOM 682 C CA . ILE A 1 92 ? -8.535 17.436 -10.355 1.00 92.44 92 ILE A CA 1
ATOM 683 C C . ILE A 1 92 ? -9.912 18.100 -10.173 1.00 92.44 92 ILE A C 1
ATOM 685 O O . ILE A 1 92 ? -10.023 19.311 -9.954 1.00 92.44 92 ILE A O 1
ATOM 689 N N . SER A 1 93 ? -10.973 17.293 -10.181 1.00 91.31 93 SER A N 1
ATOM 690 C CA . SER A 1 93 ? -12.353 17.712 -9.928 1.00 91.31 93 SER A CA 1
ATOM 691 C C . SER A 1 93 ? -12.906 17.062 -8.663 1.00 91.31 93 SER A C 1
ATOM 693 O O . SER A 1 93 ? -12.943 15.840 -8.551 1.00 91.31 93 SER A O 1
ATOM 695 N N . ILE A 1 94 ? -13.370 17.876 -7.710 1.00 90.75 94 ILE A N 1
ATOM 696 C CA . ILE A 1 94 ? -13.924 17.411 -6.430 1.00 90.75 94 ILE A CA 1
ATOM 697 C C . ILE A 1 94 ? -15.418 17.734 -6.376 1.00 90.75 94 ILE A C 1
ATOM 699 O O . ILE A 1 94 ? -15.818 18.897 -6.470 1.00 90.75 94 ILE A O 1
ATOM 703 N N . MET A 1 95 ? -16.246 16.713 -6.166 1.00 90.19 95 MET A N 1
ATOM 704 C CA . MET A 1 95 ? -17.696 16.840 -6.048 1.00 90.19 95 MET A CA 1
ATOM 705 C C . MET A 1 95 ? -18.183 16.233 -4.731 1.00 90.19 95 MET A C 1
ATOM 707 O O . MET A 1 95 ? -17.913 15.073 -4.431 1.00 90.19 95 MET A O 1
ATOM 711 N N . ALA A 1 96 ? -18.937 17.002 -3.942 1.00 90.31 96 ALA A N 1
ATOM 712 C CA . ALA A 1 96 ? -19.623 16.461 -2.771 1.00 90.31 96 ALA A CA 1
ATOM 713 C C . ALA A 1 96 ? -20.740 15.511 -3.225 1.00 90.31 96 ALA A C 1
ATOM 715 O O . ALA A 1 96 ? -21.573 15.883 -4.059 1.00 90.31 96 ALA A O 1
ATOM 716 N N . LEU A 1 97 ? -20.771 14.294 -2.682 1.00 87.25 97 LEU A N 1
ATOM 717 C CA . LEU A 1 97 ? -21.865 13.369 -2.941 1.00 87.25 97 LEU A CA 1
ATOM 718 C C . LEU A 1 97 ? -23.100 13.823 -2.155 1.00 87.25 97 LEU A C 1
ATOM 720 O O . LEU A 1 97 ? -22.969 14.278 -1.014 1.00 87.25 97 LEU A O 1
ATOM 724 N N . PRO A 1 98 ? -24.308 13.726 -2.741 1.00 81.56 98 PRO A N 1
ATOM 725 C CA . PRO A 1 98 ? -25.521 14.047 -2.013 1.00 81.56 98 PRO A CA 1
ATOM 726 C C . PRO A 1 98 ? -25.595 13.147 -0.782 1.00 81.56 98 PRO A C 1
ATOM 728 O O . PRO A 1 98 ? -25.536 11.920 -0.899 1.00 81.56 98 PRO A O 1
ATOM 731 N N . THR A 1 99 ? -25.726 13.750 0.399 1.00 78.94 99 THR A N 1
ATOM 732 C CA . THR A 1 99 ? -26.057 12.984 1.597 1.00 78.94 99 THR A CA 1
ATOM 733 C C . THR A 1 99 ? -27.372 12.265 1.316 1.00 78.94 99 THR A C 1
ATOM 735 O O . THR A 1 99 ? -28.325 12.920 0.869 1.00 78.94 99 THR A O 1
ATOM 738 N N . PRO A 1 100 ? -27.440 10.932 1.508 1.00 74.12 100 PRO A N 1
ATOM 739 C CA . PRO A 1 100 ? -28.688 10.210 1.336 1.00 74.12 100 PRO A CA 1
ATOM 740 C C . PRO A 1 100 ? -29.702 10.906 2.231 1.00 74.12 100 PRO A C 1
ATOM 742 O O . PRO A 1 100 ? -29.522 10.978 3.445 1.00 74.12 100 PRO A O 1
ATOM 745 N N . THR A 1 101 ? -30.702 11.535 1.615 1.00 77.25 101 THR A N 1
ATOM 746 C CA . THR A 1 101 ? -31.728 12.231 2.380 1.00 77.25 101 THR A CA 1
ATOM 747 C C . THR A 1 101 ? -32.403 11.137 3.191 1.00 77.25 101 THR A C 1
ATOM 749 O O . THR A 1 101 ? -32.921 10.209 2.569 1.00 77.25 101 THR A O 1
ATOM 752 N N . PRO A 1 102 ? -32.337 11.158 4.535 1.00 71.75 102 PRO A N 1
ATOM 753 C CA . PRO A 1 102 ? -33.006 10.135 5.315 1.00 71.75 102 PRO A CA 1
ATOM 754 C C . PRO A 1 102 ? -34.472 10.194 4.907 1.00 71.75 102 PRO A C 1
ATOM 756 O O . PRO A 1 102 ? -35.076 11.268 4.981 1.00 71.75 102 PRO A O 1
ATOM 759 N N . ASP A 1 103 ? -34.993 9.082 4.382 1.00 69.06 103 ASP A N 1
ATOM 760 C CA . ASP A 1 103 ? -36.357 9.010 3.870 1.00 69.06 103 ASP A CA 1
ATOM 761 C C . ASP A 1 103 ? -37.289 9.679 4.884 1.00 69.06 103 ASP A C 1
ATOM 763 O O . ASP A 1 103 ? -37.323 9.315 6.064 1.00 69.06 103 ASP A O 1
ATOM 767 N N . ALA A 1 104 ? -38.004 10.716 4.440 1.00 57.31 104 ALA A N 1
ATOM 768 C CA . ALA A 1 104 ? -38.739 11.646 5.299 1.00 57.31 104 ALA A CA 1
ATOM 769 C C . ALA A 1 104 ? -39.930 11.008 6.055 1.00 57.31 104 ALA A C 1
ATOM 771 O O . ALA A 1 104 ? -40.742 11.714 6.652 1.00 57.31 104 ALA A O 1
ATOM 772 N N . GLU A 1 105 ? -40.046 9.679 6.054 1.00 54.72 105 GLU A N 1
ATOM 773 C CA . GLU A 1 105 ? -41.122 8.908 6.676 1.00 54.72 105 GLU A CA 1
ATOM 774 C C . GLU A 1 105 ? -40.798 8.379 8.084 1.00 54.72 105 GLU A C 1
ATOM 776 O O . GLU A 1 105 ? -41.616 7.673 8.677 1.00 54.72 105 GLU A O 1
ATOM 781 N N . ALA A 1 106 ? -39.667 8.752 8.693 1.00 55.53 106 ALA A N 1
ATOM 782 C CA . ALA A 1 106 ? -39.407 8.434 10.100 1.00 55.53 106 ALA A CA 1
ATOM 783 C C . ALA A 1 106 ? -40.299 9.280 11.039 1.00 55.53 106 ALA A C 1
ATOM 785 O O . ALA A 1 106 ? -39.888 10.297 11.601 1.00 55.53 106 ALA A O 1
ATOM 786 N N . THR A 1 107 ? -41.554 8.855 11.206 1.00 50.66 107 THR A N 1
ATOM 787 C CA . THR A 1 107 ? -42.533 9.442 12.128 1.00 50.66 107 THR A CA 1
ATOM 788 C C . THR A 1 107 ? -41.983 9.557 13.550 1.00 50.66 107 THR A C 1
ATOM 790 O O . THR A 1 107 ? -41.551 8.586 14.171 1.00 50.66 107 THR A O 1
ATOM 793 N N . VAL A 1 108 ? -42.052 10.785 14.057 1.00 52.88 108 VAL A N 1
ATOM 794 C CA . VAL A 1 108 ? -41.585 11.265 15.357 1.00 52.88 108 VAL A CA 1
ATOM 795 C C . VAL A 1 108 ? -42.259 10.514 16.511 1.00 52.88 108 VAL A C 1
ATOM 797 O O . VAL A 1 108 ? -43.439 10.716 16.790 1.00 52.88 108 VAL A O 1
ATOM 800 N N . ALA A 1 109 ? -41.484 9.717 17.250 1.00 51.69 109 ALA A N 1
ATOM 801 C CA . ALA A 1 109 ? -41.860 9.228 18.573 1.00 51.69 109 ALA A CA 1
ATOM 802 C C . ALA A 1 109 ? -40.778 9.574 19.619 1.00 51.69 109 ALA A C 1
ATOM 804 O O . ALA A 1 109 ? -39.694 9.000 19.646 1.00 51.69 109 ALA A O 1
ATOM 805 N N . ALA A 1 110 ? -41.148 10.513 20.496 1.00 53.91 110 ALA A N 1
ATOM 806 C CA . ALA A 1 110 ? -40.678 10.740 21.868 1.00 53.91 110 ALA A CA 1
ATOM 807 C C . ALA A 1 110 ? -39.187 11.083 22.145 1.00 53.91 110 ALA A C 1
ATOM 809 O O . ALA A 1 110 ? -38.342 10.237 22.426 1.00 53.91 110 ALA A O 1
ATOM 810 N N . ASN A 1 111 ? -38.940 12.394 22.253 1.00 54.81 111 ASN A N 1
ATOM 811 C CA . ASN A 1 111 ? -38.393 13.070 23.444 1.00 54.81 111 ASN A CA 1
ATOM 812 C C . ASN A 1 111 ? -37.118 12.488 24.103 1.00 54.81 111 ASN A C 1
ATOM 814 O O . ASN A 1 111 ? -37.059 12.316 25.319 1.00 54.81 111 ASN A O 1
ATOM 818 N N . THR A 1 112 ? -36.075 12.217 23.315 1.00 55.41 112 THR A N 1
ATOM 819 C CA . THR A 1 112 ? -34.702 12.047 23.831 1.00 55.41 112 THR A CA 1
ATOM 820 C C . THR A 1 112 ? -33.832 13.192 23.309 1.00 55.41 112 THR A C 1
ATOM 822 O O . THR A 1 112 ? -33.993 13.593 22.160 1.00 55.41 112 THR A O 1
ATOM 825 N N . ALA A 1 113 ? -32.957 13.751 24.152 1.00 55.69 113 ALA A N 1
ATOM 826 C CA . ALA A 1 113 ? -32.128 14.912 23.814 1.00 55.69 113 ALA A CA 1
ATOM 827 C C . ALA A 1 113 ? -31.376 14.717 22.476 1.00 55.69 113 ALA A C 1
ATOM 829 O O . ALA A 1 113 ? -30.822 13.633 22.256 1.00 55.69 113 ALA A O 1
ATOM 830 N N . PRO A 1 114 ? -31.348 15.729 21.585 1.00 56.84 114 PRO A N 1
ATOM 831 C CA . PRO A 1 114 ? -30.757 15.596 20.260 1.00 56.84 114 PRO A CA 1
ATOM 832 C C . PRO A 1 114 ? -29.246 15.399 20.394 1.00 56.84 114 PRO A C 1
ATOM 834 O O . PRO A 1 114 ? -28.510 16.314 20.755 1.00 56.84 114 PRO A O 1
ATOM 837 N N . THR A 1 115 ? -28.777 14.185 20.116 1.00 58.94 115 THR A N 1
ATOM 838 C CA . THR A 1 115 ? -27.365 13.972 19.801 1.00 58.94 115 THR A CA 1
ATOM 839 C C . THR A 1 115 ? -27.216 14.323 18.331 1.00 58.94 115 THR A C 1
ATOM 841 O O . THR A 1 115 ? -27.765 13.624 17.483 1.00 58.94 115 THR A O 1
ATOM 844 N N . ILE A 1 116 ? -26.538 15.430 18.036 1.00 53.53 116 ILE A N 1
ATOM 845 C CA . ILE A 1 116 ? -26.204 15.815 16.666 1.00 53.53 116 ILE A CA 1
ATOM 846 C C . ILE A 1 116 ? -25.153 14.811 16.180 1.00 53.53 116 ILE A C 1
ATOM 848 O O . ILE A 1 116 ? -23.979 14.925 16.518 1.00 53.53 116 ILE A O 1
ATOM 852 N N . LEU A 1 117 ? -25.594 13.777 15.468 1.00 55.97 117 LEU A N 1
ATOM 853 C CA . LEU A 1 117 ? -24.722 12.954 14.639 1.00 55.97 117 LEU A CA 1
ATOM 854 C C . LEU A 1 117 ? -24.568 13.716 13.326 1.00 55.97 117 LEU A C 1
ATOM 856 O O . LEU A 1 117 ? -25.531 13.863 12.579 1.00 55.97 117 LEU A O 1
ATOM 860 N N . VAL A 1 118 ? -23.393 14.303 13.116 1.00 66.31 118 VAL A N 1
ATOM 861 C CA . VAL A 1 118 ? -23.030 14.858 11.814 1.00 66.31 118 VAL A CA 1
ATOM 862 C C . VAL A 1 118 ? -22.575 13.667 10.986 1.00 66.31 118 VAL A C 1
ATOM 864 O O . VAL A 1 118 ? -21.521 13.104 11.274 1.00 66.31 118 VAL A O 1
ATOM 867 N N . ASP A 1 119 ? -23.394 13.234 10.031 1.00 71.25 119 ASP A N 1
ATOM 868 C CA . ASP A 1 119 ? -22.977 12.195 9.092 1.00 71.25 119 ASP A CA 1
ATOM 869 C C . ASP A 1 119 ? -21.780 12.715 8.276 1.00 71.25 119 ASP A C 1
ATOM 871 O O . ASP A 1 119 ? -21.803 13.875 7.838 1.00 71.25 119 ASP A O 1
ATOM 875 N N . PRO A 1 120 ? -20.719 11.911 8.086 1.00 75.56 120 PRO A N 1
ATOM 876 C CA . PRO A 1 120 ? -19.570 12.333 7.302 1.00 75.56 120 PRO A CA 1
ATOM 877 C C . PRO A 1 120 ? -20.003 12.599 5.857 1.00 75.56 120 PRO A C 1
ATOM 879 O O . PRO A 1 120 ? -20.651 11.773 5.212 1.00 75.56 120 PRO A O 1
ATOM 882 N N . VAL A 1 121 ? -19.658 13.783 5.348 1.00 83.06 121 VAL A N 1
ATOM 883 C CA . VAL A 1 121 ? -19.892 14.141 3.946 1.00 83.06 121 VAL A CA 1
ATOM 884 C C . VAL A 1 121 ? -18.852 13.413 3.103 1.00 83.06 121 VAL A C 1
ATOM 886 O O . VAL A 1 121 ? -17.655 13.662 3.242 1.00 83.06 121 VAL A O 1
ATOM 889 N N . LEU A 1 122 ? -19.315 12.519 2.233 1.00 85.56 122 LEU A N 1
ATOM 890 C CA . LEU A 1 122 ? -18.462 11.844 1.263 1.00 85.56 122 LEU A CA 1
ATOM 891 C C . LEU A 1 122 ? -18.252 12.734 0.039 1.00 85.56 122 LEU A C 1
ATOM 893 O O . LEU A 1 122 ? -19.175 13.400 -0.439 1.00 85.56 122 LEU A O 1
ATOM 897 N N . TYR A 1 123 ? -17.039 12.703 -0.490 1.00 88.19 123 TYR A N 1
ATOM 898 C CA . TYR A 1 123 ? -16.664 13.385 -1.717 1.00 88.19 123 TYR A CA 1
ATOM 899 C C . TYR A 1 123 ? -16.249 12.351 -2.756 1.00 88.19 123 TYR A C 1
ATOM 901 O O . TYR A 1 123 ? -15.720 11.291 -2.420 1.00 88.19 123 TYR A O 1
ATOM 909 N N . ARG A 1 124 ? -16.494 12.677 -4.021 1.00 86.00 124 ARG A N 1
ATOM 910 C CA . ARG A 1 124 ? -15.927 12.000 -5.180 1.00 86.00 124 ARG A CA 1
ATOM 911 C C . ARG A 1 124 ? -14.881 12.914 -5.801 1.00 86.00 124 ARG A C 1
ATOM 913 O O . ARG A 1 124 ? -15.157 14.096 -6.009 1.00 86.00 124 ARG A O 1
ATOM 920 N N . VAL A 1 125 ? -13.716 12.363 -6.108 1.00 80.50 125 VAL A N 1
ATOM 921 C CA . VAL A 1 125 ? -12.671 13.035 -6.879 1.00 80.50 125 VAL A CA 1
ATOM 922 C C . VAL A 1 125 ? -12.501 12.295 -8.194 1.00 80.50 125 VAL A C 1
ATOM 924 O O . VAL A 1 125 ? -12.379 11.073 -8.193 1.00 80.50 125 VAL A O 1
ATOM 927 N N . SER A 1 126 ? -12.527 13.040 -9.292 1.00 78.19 126 SER A N 1
ATOM 928 C CA . SER A 1 126 ? -12.135 12.590 -10.627 1.00 78.19 126 SER A CA 1
ATOM 929 C C . SER A 1 126 ? -10.862 13.346 -10.998 1.00 78.19 126 SER A C 1
ATOM 931 O O . SER A 1 126 ? -10.791 14.556 -10.772 1.00 78.19 126 SER A O 1
ATOM 933 N N . LEU A 1 127 ? -9.839 12.639 -11.463 1.00 88.50 127 LEU A N 1
ATOM 934 C CA . LEU A 1 127 ? -8.542 13.217 -11.813 1.00 88.50 127 LEU A CA 1
ATOM 935 C C . LEU A 1 127 ? -7.948 12.501 -13.027 1.00 88.50 127 LEU A C 1
ATOM 937 O O . LEU A 1 127 ? -8.181 11.304 -13.219 1.00 88.50 127 LEU A O 1
ATOM 941 N N . GLU A 1 128 ? -7.168 13.233 -13.816 1.00 84.94 128 GLU A N 1
ATOM 942 C CA . GLU A 1 128 ? -6.385 12.676 -14.915 1.00 84.94 128 GLU A CA 1
ATOM 943 C C . GLU A 1 128 ? -4.944 12.452 -14.434 1.00 84.94 128 GLU A C 1
ATOM 945 O O . GLU A 1 128 ? -4.275 13.370 -13.970 1.00 84.94 128 GLU A O 1
ATOM 950 N N . LEU A 1 129 ? -4.463 11.212 -14.490 1.00 81.44 129 LEU A N 1
ATOM 951 C CA . LEU A 1 129 ? -3.063 10.876 -14.251 1.00 81.44 129 LEU A CA 1
ATOM 952 C C . LEU A 1 129 ? -2.331 10.863 -15.571 1.00 81.44 129 LEU A C 1
ATOM 954 O O . LEU A 1 129 ? -2.709 10.128 -16.480 1.00 81.44 129 LEU A O 1
ATOM 958 N N . THR A 1 130 ? -1.223 11.575 -15.630 1.00 77.56 130 THR A N 1
ATOM 959 C CA . THR A 1 130 ? -0.420 11.661 -16.838 1.00 77.56 130 THR A CA 1
ATOM 960 C C . THR A 1 130 ? 0.952 11.065 -16.566 1.00 77.56 130 THR A C 1
ATOM 962 O O . THR A 1 130 ? 1.659 11.512 -15.661 1.00 77.56 130 THR A O 1
ATOM 965 N N . VAL A 1 131 ? 1.332 10.041 -17.336 1.00 78.06 131 VAL A N 1
ATOM 966 C CA . VAL A 1 131 ? 2.656 9.406 -17.245 1.00 78.06 131 VAL A CA 1
ATOM 967 C C . VAL A 1 131 ? 3.462 9.718 -18.494 1.00 78.06 131 VAL A C 1
ATOM 969 O O . VAL A 1 131 ? 3.050 9.374 -19.602 1.00 78.06 131 VAL A O 1
ATOM 972 N N . PHE A 1 132 ? 4.625 10.342 -18.314 1.00 67.00 132 PHE A N 1
ATOM 973 C CA . PHE A 1 132 ? 5.534 10.680 -19.408 1.00 67.00 132 PHE A CA 1
ATOM 974 C C . PHE A 1 132 ? 6.560 9.572 -19.651 1.00 67.00 132 PHE A C 1
ATOM 976 O O . PHE A 1 132 ? 7.361 9.249 -18.776 1.00 67.00 132 PHE A O 1
ATOM 983 N N . VAL A 1 133 ? 6.589 9.048 -20.874 1.00 76.81 133 VAL A N 1
ATOM 984 C CA . VAL A 1 133 ? 7.580 8.074 -21.344 1.00 76.81 133 VAL A CA 1
ATOM 985 C C . VAL A 1 133 ? 8.344 8.696 -22.505 1.00 76.81 133 VAL A C 1
ATOM 987 O O . VAL A 1 133 ? 7.759 9.063 -23.521 1.00 76.81 133 VAL A O 1
ATOM 990 N N . ARG A 1 134 ? 9.661 8.858 -22.381 1.00 70.25 134 ARG A N 1
ATOM 991 C CA . ARG A 1 134 ? 10.470 9.442 -23.460 1.00 70.25 134 ARG A CA 1
ATOM 992 C C . ARG A 1 134 ? 10.531 8.467 -24.642 1.00 70.25 134 ARG A C 1
ATOM 994 O O . ARG A 1 134 ? 10.970 7.337 -24.473 1.00 70.25 134 ARG A O 1
ATOM 1001 N N . GLN A 1 135 ? 10.130 8.897 -25.840 1.00 67.00 135 GLN A N 1
ATOM 1002 C CA . GLN A 1 135 ? 10.340 8.106 -27.055 1.00 67.00 135 GLN A CA 1
ATOM 1003 C C . GLN A 1 135 ? 11.760 8.327 -27.582 1.00 67.00 135 GLN A C 1
ATOM 1005 O O . GLN A 1 135 ? 12.236 9.459 -27.669 1.00 67.00 135 GLN A O 1
ATOM 1010 N N . ALA A 1 136 ? 12.440 7.239 -27.945 1.00 54.59 136 ALA A N 1
ATOM 1011 C CA . ALA A 1 136 ? 13.721 7.318 -28.635 1.00 54.59 136 ALA A CA 1
ATOM 1012 C C . ALA A 1 136 ? 13.523 7.932 -30.033 1.00 54.59 136 ALA A C 1
ATOM 1014 O O . ALA A 1 136 ? 12.670 7.474 -30.798 1.00 54.59 136 ALA A O 1
ATOM 1015 N N . GLU A 1 137 ? 14.297 8.967 -30.375 1.00 66.06 137 GLU A N 1
ATOM 1016 C CA . GLU A 1 137 ? 14.197 9.606 -31.687 1.00 66.06 137 GLU A CA 1
ATOM 1017 C C . GLU A 1 137 ? 14.722 8.673 -32.794 1.00 66.06 137 GLU A C 1
ATOM 1019 O O . GLU A 1 137 ? 15.785 8.059 -32.640 1.00 66.06 137 GLU A O 1
ATOM 1024 N N . PRO A 1 138 ? 14.027 8.572 -33.944 1.00 56.88 138 PRO A N 1
ATOM 1025 C CA . PRO A 1 138 ? 14.485 7.795 -35.091 1.00 56.88 138 PRO A CA 1
ATOM 1026 C C . PRO A 1 138 ? 15.653 8.518 -35.784 1.00 56.88 138 PRO A C 1
ATOM 1028 O O . PRO A 1 138 ? 15.491 9.141 -36.831 1.00 56.88 138 PRO A O 1
ATOM 1031 N N . GLY A 1 139 ? 16.841 8.470 -35.186 1.00 61.97 139 GLY A N 1
ATOM 1032 C CA . GLY A 1 139 ? 18.027 9.162 -35.697 1.00 61.97 139 GLY A CA 1
ATOM 1033 C C . GLY A 1 139 ? 19.204 9.225 -34.727 1.00 61.97 139 GLY A C 1
ATOM 1034 O O . GLY A 1 139 ? 20.339 9.364 -35.187 1.00 61.97 139 GLY A O 1
ATOM 1035 N N . ASP A 1 140 ? 18.967 9.047 -33.425 1.00 48.94 140 ASP A N 1
ATOM 1036 C CA . ASP A 1 140 ? 20.039 8.900 -32.442 1.00 48.94 140 ASP A CA 1
ATOM 1037 C C . ASP A 1 140 ? 20.710 7.531 -32.617 1.00 48.94 140 ASP A C 1
ATOM 1039 O O . ASP A 1 140 ? 20.333 6.521 -32.030 1.00 48.94 140 ASP A O 1
ATOM 1043 N N . THR A 1 141 ? 21.726 7.495 -33.483 1.00 48.09 141 THR A N 1
ATOM 1044 C CA . THR A 1 141 ? 22.696 6.393 -33.578 1.00 48.09 141 THR A CA 1
ATOM 1045 C C . THR A 1 141 ? 23.820 6.519 -32.551 1.00 48.09 141 THR A C 1
ATOM 1047 O O . THR A 1 141 ? 24.829 5.819 -32.669 1.00 48.09 141 THR A O 1
ATOM 1050 N N . GLU A 1 142 ? 23.692 7.398 -31.546 1.00 47.44 142 GLU A N 1
ATOM 1051 C CA . GLU A 1 142 ? 24.410 7.138 -30.297 1.00 47.44 142 GLU A CA 1
ATOM 1052 C C . GLU A 1 142 ? 24.075 5.696 -29.909 1.00 47.44 142 GLU A C 1
ATOM 1054 O O . GLU A 1 142 ? 22.911 5.314 -30.050 1.00 47.44 142 GLU A O 1
ATOM 1059 N N . PRO A 1 143 ? 25.064 4.855 -29.547 1.00 46.91 143 PRO A N 1
ATOM 1060 C CA . PRO A 1 143 ? 24.776 3.500 -29.125 1.00 46.91 143 PRO A CA 1
ATOM 1061 C C . PRO A 1 143 ? 23.789 3.651 -27.987 1.00 46.91 143 PRO A C 1
ATOM 1063 O O . PRO A 1 143 ? 24.173 4.084 -26.902 1.00 46.91 143 PRO A O 1
ATOM 1066 N N . THR A 1 144 ? 22.517 3.377 -28.283 1.00 43.69 144 THR A N 1
ATOM 1067 C CA . THR A 1 144 ? 21.449 3.319 -27.307 1.00 43.69 144 THR A CA 1
ATOM 1068 C C . THR A 1 144 ? 22.082 2.524 -26.181 1.00 43.69 144 THR A C 1
ATOM 1070 O O . THR A 1 144 ? 22.541 1.410 -26.476 1.00 43.69 144 THR A O 1
ATOM 1073 N N . PRO A 1 145 ? 22.286 3.085 -24.969 1.00 46.25 145 PRO A N 1
ATOM 1074 C CA . PRO A 1 145 ? 22.669 2.256 -23.845 1.00 46.25 145 PRO A CA 1
ATOM 1075 C C . PRO A 1 145 ? 21.529 1.269 -23.803 1.00 46.25 145 PRO A C 1
ATOM 1077 O O . PRO A 1 145 ? 20.413 1.681 -23.505 1.00 46.25 145 PRO A O 1
ATOM 1080 N N . GLY A 1 146 ? 21.768 0.074 -24.359 1.00 44.72 146 GLY A N 1
ATOM 1081 C CA . GLY A 1 146 ? 20.699 -0.809 -24.776 1.00 44.72 146 GLY A CA 1
ATOM 1082 C C . GLY A 1 146 ? 19.854 -0.936 -23.544 1.00 44.72 146 GLY A C 1
ATOM 1083 O O . GLY A 1 146 ? 20.397 -1.388 -22.531 1.00 44.72 146 GLY A O 1
ATOM 1084 N N . GLY A 1 147 ? 18.634 -0.387 -23.605 1.00 44.66 147 GLY A N 1
ATOM 1085 C CA . GLY A 1 147 ? 17.657 -0.449 -22.537 1.00 44.66 147 GLY A CA 1
ATOM 1086 C C . GLY A 1 147 ? 17.401 -1.926 -22.406 1.00 44.66 147 GLY A C 1
ATOM 1087 O O . GLY A 1 147 ? 16.592 -2.506 -23.125 1.00 44.66 147 GLY A O 1
ATOM 1088 N N . THR A 1 148 ? 18.289 -2.572 -21.664 1.00 55.25 148 THR A N 1
ATOM 1089 C CA . THR A 1 148 ? 18.373 -4.006 -21.557 1.00 55.25 148 THR A CA 1
ATOM 1090 C C . THR A 1 148 ? 17.187 -4.235 -20.684 1.00 55.25 148 THR A C 1
ATOM 1092 O O . THR A 1 148 ? 17.256 -3.940 -19.497 1.00 55.25 148 THR A O 1
ATOM 1095 N N . SER A 1 149 ? 16.065 -4.564 -21.328 1.00 62.28 149 SER A N 1
ATOM 1096 C CA . SER A 1 149 ? 14.831 -4.927 -20.664 1.00 62.28 149 SER A CA 1
ATOM 1097 C C . SER A 1 149 ? 15.245 -5.897 -19.574 1.00 62.28 149 SER A C 1
ATOM 1099 O O . SER A 1 149 ? 15.704 -7.007 -19.862 1.00 62.28 149 SER A O 1
ATOM 1101 N N . ILE A 1 150 ? 15.259 -5.381 -18.347 1.00 77.50 150 ILE A N 1
ATOM 1102 C CA . ILE A 1 150 ? 15.849 -6.074 -17.218 1.00 77.50 150 ILE A CA 1
ATOM 1103 C C . ILE A 1 150 ? 14.981 -7.308 -17.066 1.00 77.50 150 ILE A C 1
ATOM 1105 O O . ILE A 1 150 ? 13.760 -7.200 -16.924 1.00 77.50 150 ILE A O 1
ATOM 1109 N N . SER A 1 151 ? 15.586 -8.486 -17.201 1.00 86.88 151 SER A N 1
ATOM 1110 C CA . SER A 1 151 ? 14.811 -9.720 -17.119 1.00 86.88 151 SER A CA 1
ATOM 1111 C C . SER A 1 151 ? 14.076 -9.766 -15.769 1.00 86.88 151 SER A C 1
ATOM 1113 O O . SER A 1 151 ? 14.607 -9.247 -14.783 1.00 86.88 151 SER A O 1
ATOM 1115 N N . PRO A 1 152 ? 12.891 -10.397 -15.663 1.00 83.62 152 PRO A N 1
ATOM 1116 C CA . PRO A 1 152 ? 12.176 -10.488 -14.386 1.00 83.62 152 PRO A CA 1
ATOM 1117 C C . PRO A 1 152 ? 13.052 -11.012 -13.237 1.00 83.62 152 PRO A C 1
ATOM 1119 O O . PRO A 1 152 ? 12.965 -10.523 -12.115 1.00 83.62 152 PRO A O 1
ATOM 1122 N N . ALA A 1 153 ? 13.963 -11.943 -13.539 1.00 89.38 153 ALA A N 1
ATOM 1123 C CA . ALA A 1 153 ? 14.936 -12.467 -12.586 1.00 89.38 153 ALA A CA 1
ATOM 1124 C C . ALA A 1 153 ? 15.922 -11.396 -12.089 1.00 89.38 153 ALA A C 1
ATOM 1126 O O . ALA A 1 153 ? 16.185 -11.307 -10.894 1.00 89.38 153 ALA A O 1
ATOM 1127 N N . GLU A 1 154 ? 16.443 -10.563 -12.989 1.00 89.69 154 GLU A N 1
ATOM 1128 C CA . GLU A 1 154 ? 17.369 -9.486 -12.637 1.00 89.69 154 GLU A CA 1
ATOM 1129 C C . GLU A 1 154 ? 16.663 -8.367 -11.855 1.00 89.69 154 GLU A C 1
ATOM 1131 O O . GLU A 1 154 ? 17.204 -7.886 -10.858 1.00 89.69 154 GLU A O 1
ATOM 1136 N N . ARG A 1 155 ? 15.410 -8.038 -12.207 1.00 87.25 155 ARG A N 1
ATOM 1137 C CA . ARG A 1 155 ? 14.570 -7.120 -11.418 1.00 87.25 155 ARG A CA 1
ATOM 1138 C C . ARG A 1 155 ? 14.334 -7.666 -10.007 1.00 87.25 155 ARG A C 1
ATOM 1140 O O . ARG A 1 155 ? 14.474 -6.927 -9.036 1.00 87.25 155 ARG A O 1
ATOM 1147 N N . ALA A 1 156 ? 14.032 -8.959 -9.873 1.00 90.31 156 ALA A N 1
ATOM 1148 C CA . ALA A 1 156 ? 13.873 -9.598 -8.568 1.00 90.31 156 ALA A CA 1
ATOM 1149 C C . ALA A 1 156 ? 15.175 -9.581 -7.748 1.00 90.31 156 ALA A C 1
ATOM 1151 O O . ALA A 1 156 ? 15.129 -9.404 -6.533 1.00 90.31 156 ALA A O 1
ATOM 1152 N N . SER A 1 157 ? 16.343 -9.735 -8.382 1.00 93.69 157 SER A N 1
ATOM 1153 C CA . SER A 1 157 ? 17.637 -9.595 -7.700 1.00 93.69 157 SER A CA 1
ATOM 1154 C C . SER A 1 157 ? 17.858 -8.182 -7.158 1.00 93.69 157 SER A C 1
ATOM 1156 O O . SER A 1 157 ? 18.229 -8.046 -5.995 1.00 93.69 157 SER A O 1
ATOM 1158 N N . GLN A 1 158 ? 17.572 -7.146 -7.951 1.00 88.62 158 GLN A N 1
ATOM 1159 C CA . GLN A 1 158 ? 17.679 -5.749 -7.509 1.00 88.62 158 GLN A CA 1
ATOM 1160 C C . GLN A 1 158 ? 16.713 -5.444 -6.355 1.00 88.62 158 GLN A C 1
ATOM 1162 O O . GLN A 1 158 ? 17.097 -4.840 -5.358 1.00 88.62 158 GLN A O 1
ATOM 1167 N N . LEU A 1 159 ? 15.468 -5.921 -6.441 1.00 88.06 159 LEU A N 1
ATOM 1168 C CA . LEU A 1 159 ? 14.485 -5.754 -5.368 1.00 88.06 159 LEU A CA 1
ATOM 1169 C C . LEU A 1 159 ? 14.912 -6.453 -4.073 1.00 88.06 159 LEU A C 1
ATOM 1171 O O . LEU A 1 159 ? 14.707 -5.901 -2.999 1.00 88.06 159 LEU A O 1
ATOM 1175 N N . ARG A 1 160 ? 15.541 -7.631 -4.146 1.00 96.44 160 ARG A N 1
ATOM 1176 C CA . ARG A 1 160 ? 16.072 -8.310 -2.952 1.00 96.44 160 ARG A CA 1
ATOM 1177 C C . ARG A 1 160 ? 17.218 -7.531 -2.294 1.00 96.44 160 ARG A C 1
ATOM 1179 O O . ARG A 1 160 ? 17.316 -7.548 -1.072 1.00 96.44 160 ARG A O 1
ATOM 1186 N N . GLU A 1 161 ? 18.044 -6.825 -3.065 1.00 94.25 161 GLU A N 1
ATOM 1187 C CA . GLU A 1 161 ? 19.066 -5.922 -2.513 1.00 94.25 161 GLU A CA 1
ATOM 1188 C C . GLU A 1 161 ? 18.426 -4.726 -1.791 1.00 94.25 161 GLU A C 1
ATOM 1190 O O . GLU A 1 161 ? 18.778 -4.439 -0.648 1.00 94.25 161 GLU A O 1
ATOM 1195 N N . LEU A 1 162 ? 17.417 -4.093 -2.402 1.00 87.56 162 LEU A N 1
ATOM 1196 C CA . LEU A 1 162 ? 16.667 -2.996 -1.773 1.00 87.56 162 LEU A CA 1
ATOM 1197 C C . LEU A 1 162 ? 15.879 -3.446 -0.534 1.00 87.56 162 LEU A C 1
ATOM 1199 O O . LEU A 1 162 ? 15.714 -2.671 0.405 1.00 87.56 162 LEU A O 1
ATOM 1203 N N . LEU A 1 163 ? 15.377 -4.684 -0.524 1.00 95.12 163 LEU A N 1
ATOM 1204 C CA . LEU A 1 163 ? 14.714 -5.271 0.640 1.00 95.12 163 LEU A CA 1
ATOM 1205 C C . LEU A 1 163 ? 15.680 -5.365 1.822 1.00 95.12 163 LEU A C 1
ATOM 1207 O O . LEU A 1 163 ? 15.316 -5.021 2.943 1.00 95.12 163 LEU A O 1
ATOM 1211 N N . GLU A 1 164 ? 16.899 -5.835 1.570 1.00 97.62 164 GLU A N 1
ATOM 1212 C CA . GLU A 1 164 ? 17.924 -5.964 2.601 1.00 97.62 164 GLU A CA 1
ATOM 1213 C C . GLU A 1 164 ? 18.349 -4.592 3.144 1.00 97.62 164 GLU A C 1
ATOM 1215 O O . GLU A 1 164 ? 18.456 -4.423 4.356 1.00 97.62 164 GLU A O 1
ATOM 1220 N N . GLU A 1 165 ? 18.498 -3.590 2.273 1.00 94.19 165 GLU A N 1
ATOM 1221 C CA . GLU A 1 165 ? 18.717 -2.195 2.681 1.00 94.19 165 GLU A CA 1
ATOM 1222 C C . GLU A 1 165 ? 17.578 -1.688 3.585 1.00 94.19 165 GLU A C 1
ATOM 1224 O O . GLU A 1 165 ? 17.830 -1.239 4.702 1.00 94.19 165 GLU A O 1
ATOM 1229 N N . ALA A 1 166 ? 16.318 -1.832 3.155 1.00 90.56 166 ALA A N 1
ATOM 1230 C CA . ALA A 1 166 ? 15.157 -1.382 3.927 1.00 90.56 166 ALA A CA 1
ATOM 1231 C C . ALA A 1 166 ? 15.069 -2.059 5.306 1.00 90.56 166 ALA A C 1
ATOM 1233 O O . ALA A 1 166 ? 14.735 -1.416 6.301 1.00 90.56 166 ALA A O 1
ATOM 1234 N N . ARG A 1 167 ? 15.417 -3.349 5.390 1.00 97.25 167 ARG A N 1
ATOM 1235 C CA . ARG A 1 167 ? 15.489 -4.089 6.659 1.00 97.25 167 ARG A CA 1
ATOM 1236 C C . ARG A 1 167 ? 16.587 -3.565 7.577 1.00 97.25 167 ARG A C 1
ATOM 1238 O O . ARG A 1 167 ? 16.357 -3.441 8.775 1.00 97.25 167 ARG A O 1
ATOM 1245 N N . GLN A 1 168 ? 17.759 -3.240 7.034 1.00 97.56 168 GLN A N 1
ATOM 1246 C CA . GLN A 1 168 ? 18.863 -2.667 7.813 1.00 97.56 168 GLN A CA 1
ATOM 1247 C C . GLN A 1 168 ? 18.530 -1.279 8.375 1.00 97.56 168 GLN A C 1
ATOM 1249 O O . GLN A 1 168 ? 19.052 -0.905 9.425 1.00 97.56 168 GLN A O 1
ATOM 1254 N N . GLU A 1 169 ? 17.660 -0.533 7.697 1.00 96.69 169 GLU A N 1
ATOM 1255 C CA . GLU A 1 169 ? 17.179 0.785 8.125 1.00 96.69 169 GLU A CA 1
ATOM 1256 C C . GLU A 1 169 ? 15.952 0.727 9.057 1.00 96.69 169 GLU A C 1
ATOM 1258 O O . GLU A 1 169 ? 15.438 1.775 9.458 1.00 96.69 169 GLU A O 1
ATOM 1263 N N . ASP A 1 170 ? 15.470 -0.474 9.411 1.00 97.06 170 ASP A N 1
ATOM 1264 C CA . ASP A 1 170 ? 14.188 -0.696 10.100 1.00 97.06 170 ASP A CA 1
ATOM 1265 C C . ASP A 1 170 ? 12.989 -0.036 9.369 1.00 97.06 170 ASP A C 1
ATOM 1267 O O . ASP A 1 170 ? 11.965 0.308 9.982 1.00 97.06 170 ASP A O 1
ATOM 1271 N N . ASP A 1 171 ? 13.094 0.162 8.050 1.00 94.62 171 ASP A N 1
ATOM 1272 C CA . ASP A 1 171 ? 12.035 0.694 7.188 1.00 94.62 171 ASP A CA 1
ATOM 1273 C C . ASP A 1 171 ? 11.113 -0.439 6.718 1.00 94.62 171 ASP A C 1
ATOM 1275 O O . ASP A 1 171 ? 11.088 -0.863 5.557 1.00 94.62 171 ASP A O 1
ATOM 1279 N N . TRP A 1 172 ? 10.341 -0.962 7.671 1.00 96.75 172 TRP A N 1
ATOM 1280 C CA . TRP A 1 172 ? 9.440 -2.087 7.433 1.00 96.75 172 TRP A CA 1
ATOM 1281 C C . TRP A 1 172 ? 8.321 -1.759 6.439 1.00 96.75 172 TRP A C 1
ATOM 1283 O O . TRP A 1 172 ? 7.815 -2.662 5.783 1.00 96.75 172 TRP A O 1
ATOM 1293 N N . GLU A 1 173 ? 7.952 -0.487 6.270 1.00 89.69 173 GLU A N 1
ATOM 1294 C CA . GLU A 1 173 ? 6.947 -0.068 5.284 1.00 89.69 173 GLU A CA 1
ATOM 1295 C C . GLU A 1 173 ? 7.471 -0.222 3.852 1.00 89.69 173 GLU A C 1
ATOM 1297 O O . GLU A 1 173 ? 6.808 -0.826 2.994 1.00 89.69 173 GLU A O 1
ATOM 1302 N N . ARG A 1 174 ? 8.709 0.230 3.615 1.00 86.94 174 ARG A N 1
ATOM 1303 C CA . ARG A 1 174 ? 9.419 -0.011 2.356 1.00 86.94 174 ARG A CA 1
ATOM 1304 C C . ARG A 1 174 ? 9.666 -1.504 2.136 1.00 86.94 174 ARG A C 1
ATOM 1306 O O . ARG A 1 174 ? 9.420 -1.996 1.034 1.00 86.94 174 ARG A O 1
ATOM 1313 N N . ALA A 1 175 ? 10.071 -2.242 3.172 1.00 94.25 175 ALA A N 1
ATOM 1314 C CA . ALA A 1 175 ? 10.293 -3.687 3.084 1.00 94.25 175 ALA A CA 1
ATOM 1315 C C . ALA A 1 175 ? 9.018 -4.459 2.687 1.00 94.25 175 ALA A C 1
ATOM 1317 O O . ALA A 1 175 ? 9.067 -5.278 1.769 1.00 94.25 175 ALA A O 1
ATOM 1318 N N . ILE A 1 176 ? 7.870 -4.167 3.317 1.00 92.44 176 ILE A N 1
ATOM 1319 C CA . ILE A 1 176 ? 6.563 -4.758 2.967 1.00 92.44 176 ILE A CA 1
ATOM 1320 C C . ILE A 1 176 ? 6.233 -4.482 1.498 1.00 92.44 176 ILE A C 1
ATOM 1322 O O . ILE A 1 176 ? 5.857 -5.398 0.767 1.00 92.44 176 ILE A O 1
ATOM 1326 N N . SER A 1 177 ? 6.413 -3.239 1.047 1.00 85.75 177 SER A N 1
ATOM 1327 C CA . SER A 1 177 ? 6.118 -2.849 -0.336 1.00 85.75 177 SER A CA 1
ATOM 1328 C C . SER A 1 177 ? 6.965 -3.637 -1.342 1.00 85.75 177 SER A C 1
ATOM 1330 O O . SER A 1 177 ? 6.435 -4.184 -2.309 1.00 85.75 177 SER A O 1
ATOM 1332 N N . ILE A 1 178 ? 8.270 -3.770 -1.081 1.00 85.25 178 ILE A N 1
ATOM 1333 C CA . ILE A 1 178 ? 9.189 -4.547 -1.924 1.00 85.25 178 ILE A CA 1
ATOM 1334 C C . ILE A 1 178 ? 8.805 -6.032 -1.941 1.00 85.25 178 ILE A C 1
ATOM 1336 O O . ILE A 1 178 ? 8.780 -6.648 -3.008 1.00 85.25 178 ILE A O 1
ATOM 1340 N N . LEU A 1 179 ? 8.471 -6.608 -0.783 1.00 93.94 179 LEU A N 1
ATOM 1341 C CA . LEU A 1 179 ? 8.061 -8.008 -0.666 1.00 93.94 179 LEU A CA 1
ATOM 1342 C C . LEU A 1 179 ? 6.776 -8.314 -1.447 1.00 93.94 179 LEU A C 1
ATOM 1344 O O . LEU A 1 179 ? 6.686 -9.354 -2.100 1.00 93.94 179 LEU A O 1
ATOM 1348 N N . LEU A 1 180 ? 5.801 -7.400 -1.439 1.00 90.00 180 LEU A N 1
ATOM 1349 C CA . LEU A 1 180 ? 4.578 -7.543 -2.233 1.00 90.00 180 LEU A CA 1
ATOM 1350 C C . LEU A 1 180 ? 4.871 -7.549 -3.741 1.00 90.00 180 LEU A C 1
ATOM 1352 O O . LEU A 1 180 ? 4.281 -8.351 -4.466 1.00 90.00 180 LEU A O 1
ATOM 1356 N N . VAL A 1 181 ? 5.806 -6.716 -4.211 1.00 85.81 181 VAL A N 1
ATOM 1357 C CA . VAL A 1 181 ? 6.245 -6.722 -5.619 1.00 85.81 181 VAL A CA 1
ATOM 1358 C C . VAL A 1 181 ? 6.999 -8.011 -5.951 1.00 85.81 181 VAL A C 1
ATOM 1360 O O . VAL A 1 181 ? 6.729 -8.633 -6.979 1.00 85.81 181 VAL A O 1
ATOM 1363 N N . LEU A 1 182 ? 7.903 -8.459 -5.074 1.00 91.50 182 LEU A N 1
ATOM 1364 C CA . LEU A 1 182 ? 8.616 -9.728 -5.248 1.00 91.50 182 LEU A CA 1
ATOM 1365 C C . LEU A 1 182 ? 7.645 -10.907 -5.384 1.00 91.50 182 LEU A C 1
ATOM 1367 O O . LEU A 1 182 ? 7.837 -11.738 -6.269 1.00 91.50 182 LEU A O 1
ATOM 1371 N N . ARG A 1 183 ? 6.562 -10.930 -4.597 1.00 94.38 183 ARG A N 1
ATOM 1372 C CA . ARG A 1 183 ? 5.530 -11.980 -4.658 1.00 94.38 183 ARG A CA 1
ATOM 1373 C C . ARG A 1 183 ? 4.782 -12.006 -5.989 1.00 94.38 183 ARG A C 1
ATOM 1375 O O . ARG A 1 183 ? 4.344 -13.066 -6.424 1.00 94.38 183 ARG A O 1
ATOM 1382 N N . GLN A 1 184 ? 4.635 -10.858 -6.649 1.00 87.69 184 GLN A N 1
ATOM 1383 C CA . GLN A 1 184 ? 4.033 -10.788 -7.983 1.00 87.69 184 GLN A CA 1
ATOM 1384 C C . GLN A 1 184 ? 4.991 -11.285 -9.072 1.00 87.69 184 GLN A C 1
ATOM 1386 O O . GLN A 1 184 ? 4.552 -11.938 -10.017 1.00 87.69 184 GLN A O 1
ATOM 1391 N N . ILE A 1 185 ? 6.287 -10.982 -8.945 1.00 85.00 185 ILE A N 1
ATOM 1392 C CA . ILE A 1 185 ? 7.311 -11.396 -9.917 1.00 85.00 185 ILE A CA 1
ATOM 1393 C C . ILE A 1 185 ? 7.596 -12.900 -9.807 1.00 85.00 185 ILE A C 1
ATOM 1395 O O . ILE A 1 185 ? 7.757 -13.568 -10.829 1.00 85.00 185 ILE A O 1
ATOM 1399 N N . ASP A 1 186 ? 7.654 -13.425 -8.583 1.00 95.25 186 ASP A N 1
ATOM 1400 C CA . ASP A 1 186 ? 7.977 -14.820 -8.290 1.00 95.25 186 ASP A CA 1
ATOM 1401 C C . ASP A 1 186 ? 6.998 -15.416 -7.258 1.00 95.25 186 ASP A C 1
ATOM 1403 O O . ASP A 1 186 ? 7.338 -15.585 -6.087 1.00 95.25 186 ASP A O 1
ATOM 1407 N N . PRO A 1 187 ? 5.760 -15.754 -7.668 1.00 93.62 187 PRO A N 1
ATOM 1408 C CA . PRO A 1 187 ? 4.743 -16.298 -6.764 1.00 93.62 187 PRO A CA 1
ATOM 1409 C C . PRO A 1 187 ? 5.053 -17.722 -6.274 1.00 93.62 187 PRO A C 1
ATOM 1411 O O . PRO A 1 187 ? 4.296 -18.264 -5.469 1.00 93.62 187 PRO A O 1
ATOM 1414 N N . ALA A 1 188 ? 6.110 -18.356 -6.792 1.00 95.50 188 ALA A N 1
ATOM 1415 C CA . ALA A 1 188 ? 6.548 -19.684 -6.377 1.00 95.50 188 ALA A CA 1
ATOM 1416 C C . ALA A 1 188 ? 7.566 -19.649 -5.222 1.00 95.50 188 ALA A C 1
ATOM 1418 O O . ALA A 1 188 ? 7.859 -20.709 -4.668 1.00 95.50 188 ALA A O 1
ATOM 1419 N N . ASP A 1 189 ? 8.098 -18.472 -4.869 1.00 96.12 189 ASP A N 1
ATOM 1420 C CA . ASP A 1 189 ? 8.995 -18.281 -3.725 1.00 96.12 189 ASP A CA 1
ATOM 1421 C C . ASP A 1 189 ? 8.183 -18.332 -2.420 1.00 96.12 189 ASP A C 1
ATOM 1423 O O . ASP A 1 189 ? 7.560 -17.356 -1.993 1.00 96.12 189 ASP A O 1
ATOM 1427 N N . ASP A 1 190 ? 8.173 -19.510 -1.795 1.00 95.06 190 ASP A N 1
ATOM 1428 C CA . ASP A 1 190 ? 7.451 -19.795 -0.554 1.00 95.06 190 ASP A CA 1
ATOM 1429 C C . ASP A 1 190 ? 8.004 -19.029 0.655 1.00 95.06 190 ASP A C 1
ATOM 1431 O O . ASP A 1 190 ? 7.300 -18.854 1.648 1.00 95.06 190 ASP A O 1
ATOM 1435 N N . THR A 1 191 ? 9.222 -18.489 0.556 1.00 97.62 191 THR A N 1
ATOM 1436 C CA . THR A 1 191 ? 9.832 -17.702 1.634 1.00 97.62 191 THR A CA 1
ATOM 1437 C C . THR A 1 191 ? 9.255 -16.291 1.744 1.00 97.62 191 THR A C 1
ATOM 1439 O O . THR A 1 191 ? 9.429 -15.640 2.774 1.00 97.62 191 THR A O 1
ATOM 1442 N N . LEU A 1 192 ? 8.575 -15.788 0.706 1.00 96.75 192 LEU A N 1
ATOM 1443 C CA . LEU A 1 192 ? 8.054 -14.419 0.694 1.00 96.75 192 LEU A CA 1
ATOM 1444 C C . LEU A 1 192 ? 6.907 -14.214 1.686 1.00 96.75 192 LEU A C 1
ATOM 1446 O O . LEU A 1 192 ? 6.810 -13.137 2.273 1.00 96.75 192 LEU A O 1
ATOM 1450 N N . ASP A 1 193 ? 6.074 -15.232 1.906 1.00 97.25 193 ASP A N 1
ATOM 1451 C CA . ASP A 1 193 ? 4.967 -15.144 2.863 1.00 97.25 193 ASP A CA 1
ATOM 1452 C C . ASP A 1 193 ? 5.485 -15.096 4.311 1.00 97.25 193 ASP A C 1
ATOM 1454 O O . ASP A 1 193 ? 5.017 -14.266 5.092 1.00 97.25 193 ASP A O 1
ATOM 1458 N N . ASP A 1 194 ? 6.522 -15.875 4.640 1.00 98.19 194 ASP A N 1
ATOM 1459 C CA . ASP A 1 194 ? 7.203 -15.816 5.944 1.00 98.19 194 ASP A CA 1
ATOM 1460 C C . ASP A 1 194 ? 7.867 -14.447 6.174 1.00 98.19 194 ASP A C 1
ATOM 1462 O O . ASP A 1 194 ? 7.778 -13.860 7.254 1.00 98.19 194 ASP A O 1
ATOM 1466 N N . GLN A 1 195 ? 8.504 -13.898 5.137 1.00 98.19 195 GLN A N 1
ATOM 1467 C CA . GLN A 1 195 ? 9.147 -12.585 5.196 1.00 98.19 195 GLN A CA 1
ATOM 1468 C C . GLN A 1 195 ? 8.137 -11.436 5.324 1.00 98.19 195 GLN A C 1
ATOM 1470 O O . GLN A 1 195 ? 8.402 -10.469 6.044 1.00 98.19 195 GLN A O 1
ATOM 1475 N N . LEU A 1 196 ? 6.988 -11.528 4.643 1.00 97.69 196 LEU A N 1
ATOM 1476 C CA . LEU A 1 196 ? 5.881 -10.577 4.790 1.00 97.69 196 LEU A CA 1
ATOM 1477 C C . LEU A 1 196 ? 5.277 -10.650 6.188 1.00 97.69 196 LEU A C 1
ATOM 1479 O O . LEU A 1 196 ? 5.022 -9.605 6.786 1.00 97.69 196 LEU A O 1
ATOM 1483 N N . LEU A 1 197 ? 5.071 -11.861 6.712 1.00 98.25 197 LEU A N 1
ATOM 1484 C CA . LEU A 1 197 ? 4.577 -12.078 8.068 1.00 98.25 197 LEU A CA 1
ATOM 1485 C C . LEU A 1 197 ? 5.481 -11.374 9.086 1.00 98.25 197 LEU A C 1
ATOM 1487 O O . LEU A 1 197 ? 4.991 -10.577 9.889 1.00 98.25 197 LEU A O 1
ATOM 1491 N N . GLU A 1 198 ? 6.792 -11.607 9.010 1.00 98.31 198 GLU A N 1
ATOM 1492 C CA . GLU A 1 198 ? 7.781 -10.954 9.872 1.00 98.31 198 GLU A CA 1
ATOM 1493 C C . GLU A 1 198 ? 7.736 -9.423 9.739 1.00 98.31 198 GLU A C 1
ATOM 1495 O O . GLU A 1 198 ? 7.646 -8.715 10.746 1.00 98.31 198 GLU A O 1
ATOM 1500 N N . ALA A 1 199 ? 7.736 -8.897 8.510 1.00 97.88 199 ALA A N 1
ATOM 1501 C CA . ALA A 1 199 ? 7.728 -7.455 8.276 1.00 97.88 199 ALA A CA 1
ATOM 1502 C C . ALA A 1 199 ? 6.450 -6.780 8.817 1.00 97.88 199 ALA A C 1
ATOM 1504 O O . ALA A 1 199 ? 6.536 -5.715 9.435 1.00 97.88 199 ALA A O 1
ATOM 1505 N N . TYR A 1 200 ? 5.278 -7.410 8.661 1.00 98.25 200 TYR A N 1
ATOM 1506 C CA . TYR A 1 200 ? 4.028 -6.919 9.251 1.00 98.25 200 TYR A CA 1
ATOM 1507 C C . TYR A 1 200 ? 4.064 -6.927 10.780 1.00 98.25 200 TYR A C 1
ATOM 1509 O O . TYR A 1 200 ? 3.636 -5.946 11.388 1.00 98.25 200 TYR A O 1
ATOM 1517 N N . LEU A 1 201 ? 4.586 -7.985 11.413 1.00 98.50 201 LEU A N 1
ATOM 1518 C CA . LEU A 1 201 ? 4.710 -8.053 12.875 1.00 98.50 201 LEU A CA 1
ATOM 1519 C C . LEU A 1 201 ? 5.618 -6.939 13.415 1.00 98.50 201 LEU A C 1
ATOM 1521 O O . LEU A 1 201 ? 5.246 -6.243 14.364 1.00 98.50 201 LEU A O 1
ATOM 1525 N N . LEU A 1 202 ? 6.772 -6.717 12.780 1.00 98.12 202 LEU A N 1
ATOM 1526 C CA . LEU A 1 202 ? 7.731 -5.686 13.186 1.00 98.12 202 LEU A CA 1
ATOM 1527 C C . LEU A 1 202 ? 7.176 -4.269 12.987 1.00 98.12 202 LEU A C 1
ATOM 1529 O O . LEU A 1 202 ? 7.266 -3.434 13.896 1.00 98.12 202 LEU A O 1
ATOM 1533 N N . GLN A 1 203 ? 6.524 -4.005 11.851 1.00 97.56 203 GLN A N 1
ATOM 1534 C CA . GLN A 1 203 ? 5.859 -2.724 11.601 1.00 97.56 203 GLN A CA 1
ATOM 1535 C C . GLN A 1 203 ? 4.717 -2.480 12.600 1.00 97.56 203 GLN A C 1
ATOM 1537 O O . GLN A 1 203 ? 4.623 -1.396 13.188 1.00 97.56 203 GLN A O 1
ATOM 1542 N N . ALA A 1 204 ? 3.889 -3.498 12.860 1.00 97.88 204 ALA A N 1
ATOM 1543 C CA . ALA A 1 204 ? 2.798 -3.423 13.827 1.00 97.88 204 ALA A CA 1
ATOM 1544 C C . ALA A 1 204 ? 3.314 -3.117 15.239 1.00 97.88 204 ALA A C 1
ATOM 1546 O O . ALA A 1 204 ? 2.771 -2.246 15.925 1.00 97.88 204 ALA A O 1
ATOM 1547 N N . ALA A 1 205 ? 4.391 -3.781 15.668 1.00 97.62 205 ALA A N 1
ATOM 1548 C CA . ALA A 1 205 ? 5.032 -3.544 16.958 1.00 97.62 205 ALA A CA 1
ATOM 1549 C C . ALA A 1 205 ? 5.580 -2.111 17.071 1.00 97.62 205 ALA A C 1
ATOM 1551 O O . ALA A 1 205 ? 5.356 -1.440 18.086 1.00 97.62 205 ALA A O 1
ATOM 1552 N N . ARG A 1 206 ? 6.227 -1.600 16.014 1.00 97.44 206 ARG A N 1
ATOM 1553 C CA . ARG A 1 206 ? 6.724 -0.216 15.945 1.00 97.44 206 ARG A CA 1
ATOM 1554 C C . ARG A 1 206 ? 5.587 0.801 16.073 1.00 97.44 206 ARG A C 1
ATOM 1556 O O . ARG A 1 206 ? 5.674 1.719 16.891 1.00 97.44 206 ARG A O 1
ATOM 1563 N N . ARG A 1 207 ? 4.500 0.627 15.316 1.00 96.56 207 ARG A N 1
ATOM 1564 C CA . ARG A 1 207 ? 3.319 1.507 15.380 1.00 96.56 207 ARG A CA 1
ATOM 1565 C C . ARG A 1 207 ? 2.603 1.401 16.730 1.00 96.56 207 ARG A C 1
ATOM 1567 O O . ARG A 1 207 ? 2.206 2.417 17.301 1.00 96.56 207 ARG A O 1
ATOM 1574 N N . PHE A 1 208 ? 2.516 0.203 17.307 1.00 96.38 208 PHE A N 1
ATOM 1575 C CA . PHE A 1 208 ? 1.970 0.003 18.650 1.00 96.38 208 PHE A CA 1
ATOM 1576 C C . PHE A 1 208 ? 2.776 0.788 19.696 1.00 96.38 208 PHE A C 1
ATOM 1578 O O . PHE A 1 208 ? 2.192 1.518 20.499 1.00 96.38 208 PHE A O 1
ATOM 1585 N N . ALA A 1 209 ? 4.111 0.715 19.646 1.00 95.88 209 ALA A N 1
ATOM 1586 C CA . ALA A 1 209 ? 4.990 1.488 20.524 1.00 95.88 209 ALA A CA 1
ATOM 1587 C C . ALA A 1 209 ? 4.826 3.011 20.337 1.00 95.88 209 ALA A C 1
ATOM 1589 O O . ALA A 1 209 ? 4.929 3.770 21.302 1.00 95.88 209 ALA A O 1
ATOM 1590 N N . ALA A 1 210 ? 4.497 3.456 19.122 1.00 95.62 210 ALA A N 1
ATOM 1591 C CA . ALA A 1 210 ? 4.176 4.846 18.803 1.00 95.62 210 ALA A CA 1
ATOM 1592 C C . ALA A 1 210 ? 2.736 5.269 19.181 1.00 95.62 210 ALA A C 1
ATOM 1594 O O . ALA A 1 210 ? 2.320 6.377 18.846 1.00 95.62 210 ALA A O 1
ATOM 1595 N N . SER A 1 211 ? 1.964 4.422 19.880 1.00 95.19 211 SER A N 1
ATOM 1596 C CA . SER A 1 211 ? 0.540 4.645 20.207 1.00 95.19 211 SER A CA 1
ATOM 1597 C C . SER A 1 211 ? -0.383 4.799 18.985 1.00 95.19 211 SER A C 1
ATOM 1599 O O . SER A 1 211 ? -1.504 5.296 19.098 1.00 95.19 211 SER A O 1
ATOM 1601 N N . GLN A 1 212 ? 0.061 4.338 17.816 1.00 92.44 212 GLN A N 1
ATOM 1602 C CA . GLN A 1 212 ? -0.685 4.317 16.557 1.00 92.44 212 GLN A CA 1
ATOM 1603 C C . GLN A 1 212 ? -1.545 3.045 16.467 1.00 92.44 212 GLN A C 1
ATOM 1605 O O . GLN A 1 212 ? -1.347 2.184 15.607 1.00 92.44 212 GLN A O 1
ATOM 1610 N N . TYR A 1 213 ? -2.478 2.883 17.412 1.00 93.56 213 TYR A N 1
ATOM 1611 C CA . TYR A 1 213 ? -3.173 1.609 17.624 1.00 93.56 213 TYR A CA 1
ATOM 1612 C C . TYR A 1 213 ? -4.012 1.154 16.421 1.00 93.56 213 TYR A C 1
ATOM 1614 O O . TYR A 1 213 ? -4.018 -0.028 16.098 1.00 93.56 213 TYR A O 1
ATOM 1622 N N . ASP A 1 214 ? -4.689 2.053 15.710 1.00 88.06 214 ASP A N 1
ATOM 1623 C CA . ASP A 1 214 ? -5.515 1.632 14.571 1.00 88.06 214 ASP A CA 1
ATOM 1624 C C . ASP A 1 214 ? -4.671 1.071 13.420 1.00 88.06 214 ASP A C 1
ATOM 1626 O O . ASP A 1 214 ? -5.046 0.070 12.807 1.00 88.06 214 ASP A O 1
ATOM 1630 N N . GLN A 1 215 ? -3.518 1.689 13.151 1.00 87.31 215 GLN A N 1
ATOM 1631 C CA . GLN A 1 215 ? -2.592 1.235 12.115 1.00 87.31 215 GLN A CA 1
ATOM 1632 C C . GLN A 1 215 ? -1.892 -0.061 12.532 1.00 87.31 215 GLN A C 1
ATOM 1634 O O . GLN A 1 215 ? -1.893 -1.020 11.767 1.00 87.31 215 GLN A O 1
ATOM 1639 N N . ALA A 1 216 ? -1.411 -0.146 13.776 1.00 96.62 216 ALA A N 1
ATOM 1640 C CA . ALA A 1 216 ? -0.836 -1.383 14.302 1.00 96.62 216 ALA A CA 1
ATOM 1641 C C . ALA A 1 216 ? -1.832 -2.557 14.247 1.00 96.62 216 ALA A C 1
ATOM 1643 O O . ALA A 1 216 ? -1.462 -3.677 13.908 1.00 96.62 216 ALA A O 1
ATOM 1644 N N . ALA A 1 217 ? -3.119 -2.311 14.519 1.00 95.44 217 ALA A N 1
ATOM 1645 C CA . ALA A 1 217 ? -4.145 -3.344 14.442 1.00 95.44 217 ALA A CA 1
ATOM 1646 C C . ALA A 1 217 ? -4.420 -3.782 12.996 1.00 95.44 217 ALA A C 1
ATOM 1648 O O . ALA A 1 217 ? -4.817 -4.924 12.774 1.00 95.44 217 ALA A O 1
ATOM 1649 N N . ALA A 1 218 ? -4.255 -2.891 12.016 1.00 91.81 218 ALA A N 1
ATOM 1650 C CA . ALA A 1 218 ? -4.334 -3.256 10.606 1.00 91.81 218 ALA A CA 1
ATOM 1651 C C . ALA A 1 218 ? -3.160 -4.165 10.211 1.00 91.81 218 ALA A C 1
ATOM 1653 O O . ALA A 1 218 ? -3.395 -5.226 9.636 1.00 91.81 218 ALA A O 1
ATOM 1654 N N . ASP A 1 219 ? -1.939 -3.811 10.614 1.00 96.75 219 ASP A N 1
ATOM 1655 C CA . ASP A 1 219 ? -0.732 -4.585 10.306 1.00 96.75 219 ASP A CA 1
ATOM 1656 C C . ASP A 1 219 ? -0.767 -5.982 10.963 1.00 96.75 219 ASP A C 1
ATOM 1658 O O . ASP A 1 219 ? -0.537 -6.986 10.292 1.00 96.75 219 ASP A O 1
ATOM 1662 N N . TYR A 1 220 ? -1.189 -6.098 12.233 1.00 98.19 220 TYR A N 1
ATOM 1663 C CA . TYR A 1 220 ? -1.385 -7.412 12.873 1.00 98.19 220 TYR A CA 1
ATOM 1664 C C . TYR A 1 220 ? -2.461 -8.266 12.190 1.00 98.19 220 TYR A C 1
ATOM 1666 O O . TYR A 1 220 ? -2.353 -9.491 12.156 1.00 98.19 220 TYR A O 1
ATOM 1674 N N . ARG A 1 221 ? -3.519 -7.656 11.641 1.00 96.88 221 ARG A N 1
ATOM 1675 C CA . ARG A 1 221 ? -4.525 -8.406 10.871 1.00 96.88 221 ARG A CA 1
ATOM 1676 C C . ARG A 1 221 ? -3.978 -8.870 9.525 1.00 96.88 221 ARG A C 1
ATOM 1678 O O . ARG A 1 221 ? -4.350 -9.955 9.094 1.00 96.88 221 ARG A O 1
ATOM 1685 N N . ALA A 1 222 ? -3.114 -8.082 8.886 1.00 94.50 222 ALA A N 1
ATOM 1686 C CA . ALA A 1 222 ? -2.414 -8.504 7.676 1.00 94.50 222 ALA A CA 1
ATOM 1687 C C . ALA A 1 222 ? -1.487 -9.697 7.965 1.00 94.50 222 ALA A C 1
ATOM 1689 O O . ALA A 1 222 ? -1.531 -10.681 7.231 1.00 94.50 222 ALA A O 1
ATOM 1690 N N . ALA A 1 223 ? -0.763 -9.676 9.090 1.00 98.12 223 ALA A N 1
ATOM 1691 C CA . ALA A 1 223 ? 0.003 -10.826 9.576 1.00 98.12 223 ALA A CA 1
ATOM 1692 C C . ALA A 1 223 ? -0.883 -12.076 9.770 1.00 98.12 223 ALA A C 1
ATOM 1694 O O . ALA A 1 223 ? -0.565 -13.143 9.253 1.00 98.12 223 ALA A O 1
ATOM 1695 N N . LEU A 1 224 ? -2.047 -11.943 10.422 1.00 97.69 224 LEU A N 1
ATOM 1696 C CA . LEU A 1 224 ? -2.990 -13.061 10.608 1.00 97.69 224 LEU A CA 1
ATOM 1697 C C . LEU A 1 224 ? -3.641 -13.568 9.315 1.00 97.69 224 LEU A C 1
ATOM 1699 O O . LEU A 1 224 ? -4.154 -14.684 9.283 1.00 97.69 224 LEU A O 1
ATOM 1703 N N . ALA A 1 225 ? -3.665 -12.762 8.255 1.00 96.25 225 ALA A N 1
ATOM 1704 C CA . ALA A 1 225 ? -4.123 -13.226 6.950 1.00 96.25 225 ALA A CA 1
ATOM 1705 C C . ALA A 1 225 ? -3.103 -14.168 6.285 1.00 96.25 225 ALA A C 1
ATOM 1707 O O . ALA A 1 225 ? -3.504 -15.005 5.478 1.00 96.25 225 ALA A O 1
ATOM 1708 N N . LEU A 1 226 ? -1.815 -14.036 6.627 1.00 95.56 226 LEU A N 1
ATOM 1709 C CA . LEU A 1 226 ? -0.736 -14.919 6.176 1.00 95.56 226 LEU A CA 1
ATOM 1710 C C . LEU A 1 226 ? -0.632 -16.163 7.070 1.00 95.56 226 LEU A C 1
ATOM 1712 O O . LEU A 1 226 ? -0.594 -17.279 6.560 1.00 95.56 226 LEU A O 1
ATOM 1716 N N . ASP A 1 227 ? -0.666 -15.973 8.391 1.00 98.31 227 ASP A N 1
ATOM 1717 C CA . ASP A 1 227 ? -0.648 -17.044 9.394 1.00 98.31 227 ASP A CA 1
ATOM 1718 C C . ASP A 1 227 ? -1.779 -16.846 10.427 1.00 98.31 227 ASP A C 1
ATOM 1720 O O . ASP A 1 227 ? -1.608 -16.111 11.405 1.00 98.31 227 ASP A O 1
ATOM 1724 N N . PRO A 1 228 ? -2.945 -17.499 10.242 1.00 98.25 228 PRO A N 1
ATOM 1725 C CA . PRO A 1 228 ? -4.096 -17.357 11.138 1.00 98.25 228 PRO A CA 1
ATOM 1726 C C . PRO A 1 228 ? -3.855 -17.794 12.586 1.00 98.25 228 PRO A C 1
ATOM 1728 O O . PRO A 1 228 ? -4.591 -17.358 13.475 1.00 98.25 228 PRO A O 1
ATOM 1731 N N . ASP A 1 229 ? -2.852 -18.641 12.825 1.00 98.25 229 ASP A N 1
ATOM 1732 C CA . ASP A 1 229 ? -2.527 -19.190 14.143 1.00 98.25 229 ASP A CA 1
ATOM 1733 C C . ASP A 1 229 ? -1.350 -18.446 14.807 1.00 98.25 229 ASP A C 1
ATOM 1735 O O . ASP A 1 229 ? -0.858 -18.868 15.862 1.00 98.25 229 ASP A O 1
ATOM 1739 N N . ASN A 1 230 ? -0.917 -17.312 14.237 1.00 98.44 230 ASN A N 1
ATOM 1740 C CA . ASN A 1 230 ? 0.205 -16.538 14.751 1.00 98.44 230 ASN A CA 1
ATOM 1741 C C . ASN A 1 230 ? -0.068 -16.008 16.171 1.00 98.44 230 ASN A C 1
ATOM 1743 O O . ASN A 1 230 ? -0.811 -15.044 16.390 1.00 98.44 230 ASN A O 1
ATOM 1747 N N . ALA A 1 231 ? 0.565 -16.638 17.164 1.00 98.31 231 ALA A N 1
ATOM 1748 C CA . ALA A 1 231 ? 0.313 -16.356 18.575 1.00 98.31 231 ALA A CA 1
ATOM 1749 C C . ALA A 1 231 ? 0.660 -14.911 18.978 1.00 98.31 231 ALA A C 1
ATOM 1751 O O . ALA A 1 231 ? -0.008 -14.343 19.846 1.00 98.31 231 ALA A O 1
ATOM 1752 N N . GLU A 1 232 ? 1.680 -14.315 18.354 1.00 97.88 232 GLU A N 1
ATOM 1753 C CA . GLU A 1 232 ? 2.118 -12.947 18.635 1.00 97.88 232 GLU A CA 1
ATOM 1754 C C . GLU A 1 232 ? 1.070 -11.923 18.186 1.00 97.88 232 GLU A C 1
ATOM 1756 O O . GLU A 1 232 ? 0.618 -11.115 19.004 1.00 97.88 232 GLU A O 1
ATOM 1761 N N . ALA A 1 233 ? 0.593 -12.014 16.941 1.00 97.75 233 ALA A N 1
ATOM 1762 C CA . ALA A 1 233 ? -0.442 -11.119 16.427 1.00 97.75 233 ALA A CA 1
ATOM 1763 C C . ALA A 1 233 ? -1.772 -11.243 17.197 1.00 97.75 233 ALA A C 1
ATOM 1765 O O . ALA A 1 233 ? -2.402 -10.228 17.517 1.00 97.75 233 ALA A O 1
ATOM 1766 N N . ILE A 1 234 ? -2.185 -12.466 17.566 1.00 98.38 234 ILE A N 1
ATOM 1767 C CA . ILE A 1 234 ? -3.390 -12.696 18.389 1.00 98.38 234 ILE A CA 1
ATOM 1768 C C . ILE A 1 234 ? -3.246 -12.023 19.762 1.00 98.38 234 ILE A C 1
ATOM 1770 O O . ILE A 1 234 ? -4.161 -11.323 20.215 1.00 98.38 234 ILE A O 1
ATOM 1774 N N . ALA A 1 235 ? -2.106 -12.217 20.433 1.00 97.94 235 ALA A N 1
ATOM 1775 C CA . ALA A 1 235 ? -1.854 -11.640 21.752 1.00 97.94 235 ALA A CA 1
ATOM 1776 C C . ALA A 1 235 ? -1.798 -10.103 21.709 1.00 97.94 235 ALA A C 1
ATOM 1778 O O . ALA A 1 235 ? -2.350 -9.434 22.596 1.00 97.94 235 ALA A O 1
ATOM 1779 N N . ALA A 1 236 ? -1.182 -9.540 20.668 1.00 97.38 236 ALA A N 1
ATOM 1780 C CA . ALA A 1 236 ? -1.089 -8.100 20.479 1.00 97.38 236 ALA A CA 1
ATOM 1781 C C . ALA A 1 236 ? -2.469 -7.463 20.253 1.00 97.38 236 ALA A C 1
ATOM 1783 O O . ALA A 1 236 ? -2.834 -6.529 20.971 1.00 97.38 236 ALA A O 1
ATOM 1784 N N . LEU A 1 237 ? -3.296 -8.019 19.359 1.00 96.50 237 LEU A N 1
ATOM 1785 C CA . LEU A 1 237 ? -4.668 -7.540 19.140 1.00 96.50 237 LEU A CA 1
ATOM 1786 C C . LEU A 1 237 ? -5.540 -7.660 20.400 1.00 96.50 237 LEU A C 1
ATOM 1788 O O . LEU A 1 237 ? -6.322 -6.754 20.703 1.00 96.50 237 LEU A O 1
ATOM 1792 N N . GLY A 1 238 ? -5.392 -8.746 21.165 1.00 96.12 238 GLY A N 1
ATOM 1793 C CA . GLY A 1 238 ? -6.071 -8.904 22.454 1.00 96.12 238 GLY A CA 1
ATOM 1794 C C . GLY A 1 238 ? -5.694 -7.805 23.452 1.00 96.12 238 GLY A C 1
ATOM 1795 O O . GLY A 1 238 ? -6.569 -7.231 24.105 1.00 96.12 238 GLY A O 1
ATOM 1796 N N . SER A 1 239 ? -4.406 -7.459 23.516 1.00 94.25 239 SER A N 1
ATOM 1797 C CA . SER A 1 239 ? -3.896 -6.372 24.361 1.00 94.25 239 SER A CA 1
ATOM 1798 C C . SER A 1 239 ? -4.415 -5.005 23.907 1.00 94.25 239 SER A C 1
ATOM 1800 O O . SER A 1 239 ? -4.823 -4.194 24.737 1.00 94.25 239 SER A O 1
ATOM 1802 N N . MET A 1 240 ? -4.475 -4.759 22.597 1.00 93.25 240 MET A N 1
ATOM 1803 C CA . MET A 1 240 ? -4.995 -3.511 22.030 1.00 93.25 240 MET A CA 1
ATOM 1804 C C . MET A 1 240 ? -6.470 -3.300 22.359 1.00 93.25 240 MET A C 1
ATOM 1806 O O . MET A 1 240 ? -6.826 -2.223 22.823 1.00 93.25 240 MET A O 1
ATOM 1810 N N . ASN A 1 241 ? -7.303 -4.335 22.227 1.00 89.81 241 ASN A N 1
ATOM 1811 C CA . ASN A 1 241 ? -8.726 -4.265 22.583 1.00 89.81 241 ASN A CA 1
ATOM 1812 C C . ASN A 1 241 ? -8.960 -3.974 24.078 1.00 89.81 241 ASN A C 1
ATOM 1814 O O . ASN A 1 241 ? -9.997 -3.427 24.450 1.00 89.81 241 ASN A O 1
ATOM 1818 N N . ALA A 1 242 ? -8.013 -4.340 24.949 1.00 90.06 242 ALA A N 1
ATOM 1819 C CA . ALA A 1 242 ? -8.072 -3.988 26.367 1.00 90.06 242 ALA A CA 1
ATOM 1820 C C . ALA A 1 242 ? -7.695 -2.515 26.623 1.00 90.06 242 ALA A C 1
ATOM 1822 O O . ALA A 1 242 ? -8.205 -1.909 27.566 1.00 90.06 242 ALA A O 1
ATOM 1823 N N . LEU A 1 243 ? -6.818 -1.943 25.788 1.00 87.19 243 LEU A N 1
ATOM 1824 C CA . LEU A 1 243 ? -6.383 -0.542 25.857 1.00 87.19 243 LEU A CA 1
ATOM 1825 C C . LEU A 1 243 ? -7.371 0.421 25.193 1.00 87.19 243 LEU A C 1
ATOM 1827 O O . LEU A 1 243 ? -7.502 1.564 25.630 1.00 87.19 243 LEU A O 1
ATOM 1831 N N . THR A 1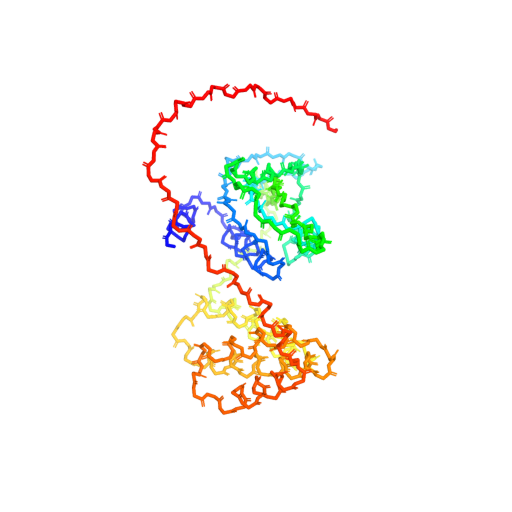 244 ? -8.083 -0.040 24.169 1.00 80.38 244 THR A N 1
ATOM 1832 C CA . THR A 1 244 ? -9.191 0.666 23.532 1.00 80.38 244 THR A CA 1
ATOM 1833 C C . THR A 1 244 ? -10.492 0.021 23.997 1.00 80.38 244 THR A C 1
ATOM 1835 O O . THR A 1 244 ? -11.085 -0.762 23.254 1.00 80.38 244 THR A O 1
ATOM 1838 N N . PRO A 1 245 ? -10.969 0.294 25.233 1.00 68.44 245 PRO A N 1
ATOM 1839 C CA . PRO A 1 245 ? -12.264 -0.213 25.653 1.00 68.44 245 PRO A CA 1
ATOM 1840 C C . PRO A 1 245 ? -13.269 0.248 24.608 1.00 68.44 245 PRO A C 1
ATOM 1842 O O . PRO A 1 245 ? -13.512 1.449 24.470 1.00 68.44 245 PRO A O 1
ATOM 1845 N N . THR A 1 246 ? -13.765 -0.716 23.822 1.00 58.94 246 THR A N 1
ATOM 1846 C CA . THR A 1 246 ? -14.706 -0.483 22.733 1.00 58.94 246 THR A CA 1
ATOM 1847 C C . THR A 1 246 ? -15.765 0.434 23.301 1.00 58.94 246 THR A C 1
ATOM 1849 O O . THR A 1 246 ? -16.445 0.049 24.256 1.00 58.94 246 THR A O 1
ATOM 1852 N N . ALA A 1 247 ? -15.830 1.672 22.800 1.00 53.69 247 ALA A N 1
ATOM 1853 C CA . ALA A 1 247 ? -16.839 2.619 23.233 1.00 53.69 247 ALA A CA 1
ATOM 1854 C C . ALA A 1 247 ? -18.165 1.888 23.066 1.00 53.69 247 ALA A C 1
ATOM 1856 O O . ALA A 1 247 ? -18.529 1.548 21.941 1.00 53.69 247 ALA A O 1
ATOM 1857 N N . THR A 1 248 ? -18.770 1.511 24.201 1.00 54.19 248 THR A N 1
ATOM 1858 C CA . THR A 1 248 ? -19.884 0.557 24.258 1.00 54.19 248 THR A CA 1
ATOM 1859 C C . THR A 1 248 ? -20.836 0.912 23.126 1.00 54.19 248 THR A C 1
ATOM 1861 O O . THR A 1 248 ? -21.278 2.067 23.115 1.00 54.19 248 THR A O 1
ATOM 1864 N N . PRO A 1 249 ? -21.095 0.014 22.152 1.00 49.19 249 PRO A N 1
ATOM 1865 C CA . PRO A 1 249 ? -21.932 0.351 21.013 1.00 49.19 249 PRO A CA 1
ATOM 1866 C C . PRO A 1 249 ? -23.244 0.869 21.582 1.00 49.19 249 PRO A C 1
ATOM 1868 O O . PRO A 1 249 ? -23.974 0.144 22.264 1.00 49.19 249 PRO A O 1
ATOM 1871 N N . ARG A 1 250 ? -23.478 2.174 21.414 1.00 50.25 250 ARG A N 1
ATOM 1872 C CA . ARG A 1 250 ? -24.676 2.849 21.901 1.00 50.25 250 ARG A CA 1
ATOM 1873 C C . ARG A 1 250 ? -25.832 2.078 21.286 1.00 50.25 250 ARG A C 1
ATOM 1875 O O . ARG A 1 250 ? -25.943 2.090 20.066 1.00 50.25 250 ARG A O 1
ATOM 1882 N N . SER A 1 251 ? -26.604 1.369 22.120 1.00 55.03 251 SER A N 1
ATOM 1883 C CA . SER A 1 251 ? -27.580 0.363 21.692 1.00 55.03 251 SER A CA 1
ATOM 1884 C C . SER A 1 251 ? -28.278 0.790 20.412 1.00 55.03 251 SER A C 1
ATOM 1886 O O . SER A 1 251 ? -29.063 1.743 20.413 1.00 55.03 251 SER A O 1
ATOM 1888 N N . THR A 1 252 ? -27.956 0.090 19.328 1.00 45.28 252 THR A N 1
ATOM 1889 C CA . THR A 1 252 ? -28.630 0.222 18.048 1.00 45.28 252 THR A CA 1
ATOM 1890 C C . THR A 1 252 ? -30.097 -0.058 18.324 1.00 45.28 252 THR A C 1
ATOM 1892 O O . THR A 1 252 ? -30.473 -1.182 18.660 1.00 45.28 252 THR A O 1
ATOM 1895 N N . ARG A 1 253 ? -30.924 0.991 18.299 1.00 50.47 253 ARG A N 1
ATOM 1896 C CA . ARG A 1 253 ? -32.374 0.826 18.383 1.00 50.47 253 ARG A CA 1
ATOM 1897 C C . ARG A 1 253 ? -32.758 -0.090 17.225 1.00 50.47 253 ARG A C 1
ATOM 1899 O O . ARG A 1 253 ? -32.376 0.183 16.091 1.00 50.47 253 ARG A O 1
ATOM 1906 N N . THR A 1 254 ? -33.457 -1.179 17.531 1.00 47.41 254 THR A N 1
ATOM 1907 C CA . THR A 1 254 ? -33.986 -2.121 16.545 1.00 47.41 254 THR A CA 1
ATOM 1908 C C . THR A 1 254 ? -34.667 -1.334 15.425 1.00 47.41 254 THR A C 1
ATOM 1910 O O . THR A 1 254 ? -35.606 -0.592 15.729 1.00 47.41 254 THR A O 1
ATOM 1913 N N . PRO A 1 255 ? -34.210 -1.431 14.163 1.00 52.75 255 PRO A N 1
ATOM 1914 C CA . PRO A 1 255 ? -34.912 -0.794 13.063 1.00 52.75 255 PRO A CA 1
ATOM 1915 C C . PRO A 1 255 ? -36.304 -1.423 12.977 1.00 52.75 255 PRO A C 1
ATOM 1917 O O . PRO A 1 255 ? -36.455 -2.635 12.812 1.00 52.75 255 PRO A O 1
ATOM 1920 N N . THR A 1 256 ? -37.328 -0.599 13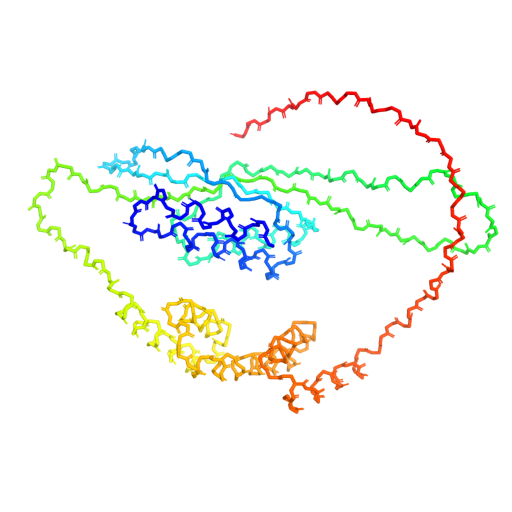.175 1.00 69.19 256 THR A N 1
ATOM 1921 C CA . THR A 1 256 ? -38.724 -0.971 12.947 1.00 69.19 256 THR A CA 1
ATOM 1922 C C . THR A 1 256 ? -38.865 -1.416 11.487 1.00 69.19 256 THR A C 1
ATOM 1924 O O . THR A 1 256 ? -38.372 -0.707 10.611 1.00 69.19 256 THR A O 1
ATOM 1927 N N . PRO A 1 257 ? -39.502 -2.563 11.190 1.00 55.56 257 PRO A N 1
ATOM 1928 C CA . PRO A 1 257 ? -39.647 -3.037 9.817 1.00 55.56 257 PRO A CA 1
ATOM 1929 C C . PRO A 1 257 ? -40.416 -2.017 8.967 1.00 55.56 257 PRO A C 1
ATOM 1931 O O . PRO A 1 257 ? -41.550 -1.660 9.288 1.00 55.56 257 PRO A O 1
ATOM 1934 N N . THR A 1 258 ? -39.790 -1.559 7.883 1.00 64.56 258 THR A N 1
ATOM 1935 C CA . THR A 1 258 ? -40.380 -0.650 6.893 1.00 64.56 258 THR A CA 1
ATOM 1936 C C . THR A 1 258 ? -41.541 -1.335 6.155 1.00 64.56 258 THR A C 1
ATOM 1938 O O . THR A 1 258 ? -41.365 -2.451 5.654 1.00 64.56 258 THR A O 1
ATOM 1941 N N . PRO A 1 259 ? -42.730 -0.712 6.052 1.00 61.78 259 PRO A N 1
ATOM 1942 C CA . PRO A 1 259 ? -43.814 -1.218 5.218 1.00 61.78 259 PRO A CA 1
ATOM 1943 C C . PRO A 1 259 ? -43.464 -1.095 3.726 1.00 61.78 259 PRO A C 1
ATOM 1945 O O . PRO A 1 259 ? -43.041 -0.051 3.244 1.00 61.78 259 PRO A O 1
ATOM 1948 N N . SER A 1 260 ? -43.658 -2.188 2.988 1.00 63.59 260 SER A N 1
ATOM 1949 C CA . SER A 1 260 ? -43.472 -2.259 1.536 1.00 63.59 260 SER A CA 1
ATOM 1950 C C . SER A 1 260 ? -44.548 -1.433 0.820 1.00 63.59 260 SER A C 1
ATOM 1952 O O . SER A 1 260 ? -45.730 -1.775 0.889 1.00 63.59 260 SER A O 1
ATOM 1954 N N . GLY A 1 261 ? -44.158 -0.355 0.132 1.00 62.91 261 GLY A N 1
ATOM 1955 C CA . GLY A 1 261 ? -45.101 0.492 -0.596 1.00 62.91 261 GLY A CA 1
ATOM 1956 C C . GLY A 1 261 ? -44.475 1.365 -1.687 1.00 62.91 261 GLY A C 1
ATOM 1957 O O . GLY A 1 261 ? -43.753 2.299 -1.389 1.00 62.91 261 GLY A O 1
ATOM 1958 N N . ALA A 1 262 ? -44.882 1.079 -2.929 1.00 49.25 262 ALA A N 1
ATOM 1959 C CA . ALA A 1 262 ? -44.957 1.957 -4.106 1.00 49.25 262 ALA A CA 1
ATOM 1960 C C . ALA A 1 262 ? -43.662 2.444 -4.800 1.00 49.25 262 ALA A C 1
ATOM 1962 O O . ALA A 1 262 ? -42.866 3.221 -4.294 1.00 49.25 262 ALA A O 1
ATOM 1963 N N 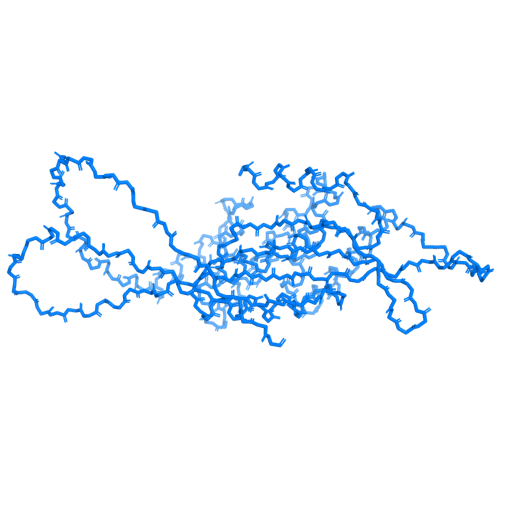. TRP A 1 263 ? -43.543 2.031 -6.064 1.00 48.28 263 TRP A N 1
ATOM 1964 C CA . TRP A 1 263 ? -42.533 2.426 -7.040 1.00 48.28 263 TRP A CA 1
ATOM 1965 C C . TRP A 1 263 ? -42.784 3.863 -7.528 1.00 48.28 263 TRP A C 1
ATOM 1967 O O . TRP A 1 263 ? -43.876 4.151 -8.020 1.00 48.28 263 TRP A O 1
ATOM 1977 N N . ALA A 1 264 ? -41.777 4.739 -7.453 1.00 44.97 264 ALA A N 1
ATOM 1978 C CA . ALA A 1 264 ? -41.793 6.069 -8.065 1.00 44.97 264 ALA A CA 1
ATOM 1979 C C . ALA A 1 264 ? -40.756 6.162 -9.201 1.00 44.97 264 ALA A C 1
ATOM 1981 O O . ALA A 1 264 ? -39.620 5.712 -9.083 1.00 44.97 264 ALA A O 1
ATOM 1982 N N . THR A 1 265 ? -41.199 6.723 -10.323 1.00 55.38 265 THR A N 1
ATOM 1983 C CA . THR A 1 265 ? -40.487 6.918 -11.598 1.00 55.38 265 THR A CA 1
ATOM 1984 C C . THR A 1 265 ? -39.239 7.813 -11.495 1.00 55.38 265 THR A C 1
ATOM 1986 O O . THR A 1 265 ? -39.295 8.827 -10.799 1.00 55.38 265 THR A O 1
ATOM 1989 N N . PRO A 1 266 ? -38.152 7.521 -12.244 1.00 56.97 266 PRO A N 1
ATOM 1990 C CA . PRO A 1 266 ? -36.943 8.345 -12.258 1.00 56.97 266 PRO A CA 1
ATOM 1991 C C . PRO A 1 266 ? -37.122 9.638 -13.071 1.00 56.97 266 PRO A C 1
ATOM 1993 O O . PRO A 1 266 ? -37.706 9.638 -14.156 1.00 56.97 266 PRO A O 1
ATOM 1996 N N . SER A 1 267 ? -36.582 10.736 -12.537 1.00 54.84 267 SER A N 1
ATOM 1997 C CA . SER A 1 267 ? -36.520 12.061 -13.169 1.00 54.84 267 SER A CA 1
ATOM 1998 C C . SER A 1 267 ? -35.188 12.243 -13.928 1.00 54.84 267 SER A C 1
ATOM 2000 O O . SER A 1 267 ? -34.172 11.715 -13.472 1.00 54.84 267 SER A O 1
ATOM 2002 N N . PRO A 1 268 ? -35.146 12.971 -15.062 1.00 64.88 268 PRO A N 1
ATOM 2003 C CA . PRO A 1 268 ? -33.919 13.211 -15.827 1.00 64.88 268 PRO A CA 1
ATOM 2004 C C . PRO A 1 268 ? -33.054 14.334 -15.215 1.00 64.88 268 PRO A C 1
ATOM 2006 O O . PRO A 1 268 ? -33.552 15.410 -14.887 1.00 64.88 268 PRO A O 1
ATOM 2009 N N . TRP A 1 269 ? -31.749 14.080 -15.078 1.00 52.31 269 TRP A N 1
ATOM 2010 C CA . TRP A 1 269 ? -30.732 14.991 -14.525 1.00 52.31 269 TRP A CA 1
ATOM 2011 C C . TRP A 1 269 ? -30.348 16.134 -15.493 1.00 52.31 269 TRP A C 1
ATOM 2013 O O . TRP A 1 269 ? -30.328 15.899 -16.705 1.00 52.31 269 TRP A O 1
ATOM 2023 N N . PRO A 1 270 ? -29.991 17.348 -15.011 1.00 61.62 270 PRO A N 1
ATOM 2024 C CA . PRO A 1 270 ? -29.480 18.426 -15.854 1.00 61.62 270 PRO A CA 1
ATOM 2025 C C . PRO A 1 270 ? -27.937 18.498 -15.916 1.00 61.62 270 PRO A C 1
ATOM 2027 O O . PRO A 1 270 ? -27.224 18.066 -15.018 1.00 61.62 270 PRO A O 1
ATOM 2030 N N . PHE A 1 271 ? -27.486 19.086 -17.026 1.00 48.03 271 PHE A N 1
ATOM 2031 C CA . PHE A 1 271 ? -26.138 19.399 -17.521 1.00 48.03 271 PHE A CA 1
ATOM 2032 C C . PHE A 1 271 ? -25.037 19.799 -16.511 1.00 48.03 271 PHE A C 1
ATOM 2034 O O . PHE A 1 271 ? -25.243 20.639 -15.638 1.00 48.03 271 PHE A O 1
ATOM 2041 N N . TYR A 1 272 ? -23.822 19.290 -16.769 1.00 45.81 272 TYR A N 1
ATOM 2042 C CA . TYR A 1 272 ? -22.545 19.679 -16.154 1.00 45.81 272 TYR A CA 1
ATOM 2043 C C . TYR A 1 272 ? -22.008 21.022 -16.688 1.00 45.81 272 TYR A C 1
ATOM 2045 O O . TYR A 1 272 ? -22.111 21.322 -17.880 1.00 45.81 272 TYR A O 1
ATOM 2053 N N . MET A 1 273 ? -21.372 21.800 -15.805 1.00 40.00 273 MET A N 1
ATOM 2054 C CA . MET A 1 273 ? -20.669 23.054 -16.100 1.00 40.00 273 MET A CA 1
ATOM 2055 C C . MET A 1 273 ? -19.160 22.836 -15.910 1.00 40.00 273 MET A C 1
ATOM 2057 O O . MET A 1 273 ? -18.713 22.506 -14.816 1.00 40.00 273 MET A O 1
ATOM 2061 N N . ARG A 1 274 ? -18.382 22.997 -16.987 1.00 46.41 274 ARG A N 1
ATOM 2062 C CA . ARG A 1 274 ? -16.915 22.868 -17.008 1.00 46.41 274 ARG A CA 1
ATOM 2063 C C . ARG A 1 274 ? -16.293 24.181 -16.521 1.00 46.41 274 ARG A C 1
ATOM 2065 O O . ARG A 1 274 ? -16.539 25.220 -17.134 1.00 46.41 274 ARG A O 1
ATOM 2072 N N . VAL A 1 275 ? -15.488 24.146 -15.462 1.00 43.56 275 VAL A N 1
ATOM 2073 C CA . VAL A 1 275 ? -14.617 25.266 -15.068 1.00 43.56 275 VAL A CA 1
ATOM 2074 C C . VAL A 1 275 ? -13.196 24.865 -15.437 1.00 43.56 275 VAL A C 1
ATOM 2076 O O . VAL A 1 275 ? -12.680 23.894 -14.902 1.00 43.56 275 VAL A O 1
ATOM 2079 N N . ARG A 1 276 ? -12.598 25.579 -16.395 1.00 40.62 276 ARG A N 1
ATOM 2080 C CA . ARG A 1 276 ? -11.163 25.481 -16.684 1.00 40.62 276 ARG A CA 1
ATOM 2081 C C . ARG A 1 276 ? -10.412 26.392 -15.715 1.00 40.62 276 ARG A C 1
ATOM 2083 O O . ARG A 1 276 ? -10.829 27.544 -15.559 1.00 40.62 276 ARG A O 1
ATOM 2090 N N . ALA A 1 277 ? -9.354 25.874 -15.101 1.00 49.16 277 ALA A N 1
ATOM 2091 C CA . ALA A 1 277 ? -8.279 26.672 -14.518 1.00 49.16 277 ALA A CA 1
ATOM 2092 C C . ALA A 1 277 ? -7.221 26.958 -15.592 1.00 49.16 277 ALA A C 1
ATOM 2094 O O . ALA A 1 277 ? -7.072 26.106 -16.499 1.00 49.16 277 ALA A O 1
#